Protein 6ZPJ (pdb70)

B-factor: mean 30.66, std 17.91, range [5.99, 90.67]

Foldseek 3Di:
DVVVVVVVVVVVVVVVVVVVVVVVVVVVVVVVVVVVVVVVVVVVVVVVVVVVVVVVVVVVVVVVVVVVVVVVVVVVVVVVVVVVVVVVVVVVVVVVVVVVVVVVVVVPDD/DDPVVVVVVVVVVVVVVVVVVVVVVVVVVVVVVVVVVVVVVVVVVVVVVVVVVVVVVVVVVVVVVVVVVVVVVVVVD

Structure (mmCIF, N/CA/C/O backbone):
data_6ZPJ
#
_entry.id   6ZPJ
#
_cell.length_a   31.310
_cell.length_b   37.710
_cell.length_c   122.390
_cell.angle_alpha   90.000
_cell.angle_beta   92.170
_cell.angle_gamma   90.000
#
_symmetry.space_group_name_H-M   'P 1 21 1'
#
loop_
_entity.id
_entity.type
_entity.pdbx_description
1 polymer 'Leishmania mexicana KKT4'
2 non-polymer (4S)-2-METHYL-2,4-PENTANEDIOL
3 non-polymer IMIDAZOLE
4 water water
#
loop_
_atom_site.group_PDB
_atom_site.id
_atom_site.type_symbol
_atom_site.label_atom_id
_atom_site.label_alt_id
_atom_site.label_comp_id
_atom_site.label_asym_id
_atom_site.label_entity_id
_atom_site.label_seq_id
_atom_site.pdbx_PDB_ins_code
_atom_site.Cartn_x
_atom_site.Cartn_y
_atom_site.Cartn_z
_atom_site.occupancy
_atom_site.B_iso_or_equiv
_atom_site.auth_seq_id
_atom_site.auth_comp_id
_atom_site.auth_asym_id
_atom_site.auth_atom_id
_atom_site.pdbx_PDB_model_num
ATOM 1 N N . GLY A 1 1 ? -8.67400 3.77300 53.15300 1.000 24.12178 182 GLY A N 1
ATOM 2 C CA . GLY A 1 1 ? -9.02500 2.36100 53.32400 1.000 26.79575 182 GLY A CA 1
ATOM 3 C C . GLY A 1 1 ? -7.89000 1.48300 53.76500 1.000 22.64631 182 GLY A C 1
ATOM 4 O O . GLY A 1 1 ? -6.88100 1.99300 54.16000 1.000 13.39521 182 GLY A O 1
ATOM 5 N N A SER A 1 2 ? -8.02300 0.17800 53.51900 0.690 16.06458 183 SER A N 1
ATOM 6 N N B SER A 1 2 ? -8.02400 0.17900 53.52200 0.310 15.44962 183 SER A N 1
ATOM 7 C CA A SER A 1 2 ? -6.98700 -0.78800 53.95500 0.690 15.03448 183 SER A CA 1
ATOM 8 C CA B SER A 1 2 ? -6.98800 -0.79000 53.94900 0.310 14.56202 183 SER A CA 1
ATOM 9 C C A SER A 1 2 ? -5.60100 -0.44300 53.39300 0.690 6.35378 183 SER A C 1
ATOM 10 C C B SER A 1 2 ? -5.60200 -0.43800 53.39400 0.310 8.84890 183 SER A C 1
ATOM 11 O O A SER A 1 2 ? -4.64600 -0.64800 54.08700 0.690 6.79225 183 SER A O 1
ATOM 12 O O B SER A 1 2 ? -4.64800 -0.65000 54.08700 0.310 7.22283 183 SER A O 1
ATOM 17 N N . THR A 1 3 ? -5.52800 -0.21700 52.08200 1.000 7.42606 184 THR A N 1
ATOM 18 C CA . THR A 1 3 ? -4.22500 0.08600 51.44900 1.000 12.99516 184 THR A CA 1
ATOM 19 C C . THR A 1 3 ? -3.55900 1.28200 52.14500 1.000 10.64581 184 THR A C 1
ATOM 20 O O . THR A 1 3 ? -2.44500 1.17400 52.54600 1.000 10.93477 184 THR A O 1
ATOM 24 N N . ALA A 1 4 ? -4.30300 2.37800 52.23900 1.000 7.90927 185 ALA A N 1
ATOM 25 C CA . ALA A 1 4 ? -3.76800 3.57000 52.91400 1.000 6.54117 185 ALA A CA 1
ATOM 26 C C . ALA A 1 4 ? -3.37000 3.27300 54.36600 1.000 10.16595 185 ALA A C 1
ATOM 27 O O . ALA A 1 4 ? -2.39400 3.78900 54.81800 1.000 7.04285 185 ALA A O 1
ATOM 29 N N . ASN A 1 5 ? -4.19800 2.48000 55.04100 1.000 6.54908 186 ASN A N 1
ATOM 30 C CA . ASN A 1 5 ? -3.89700 2.14400 56.45100 1.000 6.59364 186 ASN A CA 1
ATOM 31 C C . ASN A 1 5 ? -2.62800 1.28900 56.57300 1.000 11.39839 186 ASN A C 1
ATOM 32 O O . ASN A 1 5 ? -1.86700 1.50400 57.44300 1.000 7.15781 186 ASN A O 1
ATOM 37 N N . LYS A 1 6 ? -2.50700 0.34500 55.66600 1.000 6.55533 187 LYS A N 1
ATOM 38 C CA . LYS A 1 6 ? -1.27000 -0.46200 55.67700 1.000 6.57699 187 LYS A CA 1
ATOM 39 C C . LYS A 1 6 ? -0.03700 0.39700 55.36100 1.000 6.62729 187 LYS A C 1
ATOM 40 O O . LYS A 1 6 ? 0.99700 0.10800 55.81000 1.000 6.66866 187 LYS A O 1
ATOM 46 N N . LEU A 1 7 ? -0.25100 1.41400 54.53800 1.000 6.62425 188 LEU A N 1
ATOM 47 C CA . LEU A 1 7 ? 0.89600 2.31100 54.24000 1.000 6.68720 188 LEU A CA 1
ATOM 48 C C . LEU A 1 7 ? 1.24800 3.12600 55.48800 1.000 6.77774 188 LEU A C 1
ATOM 49 O O . LEU A 1 7 ? 2.38400 3.23000 55.77300 1.000 6.83048 188 LEU A O 1
ATOM 54 N N . THR A 1 8 ? 0.22100 3.67400 56.14300 1.000 6.79187 189 THR A N 1
ATOM 55 C CA . THR A 1 8 ? 0.50100 4.37100 57.41000 1.000 6.88066 189 THR A CA 1
ATOM 56 C C . THR A 1 8 ? 1.22800 3.46500 58.40100 1.000 9.79174 189 THR A C 1
ATOM 57 O O . THR A 1 8 ? 2.25000 3.85300 58.97300 1.000 6.96299 189 THR A O 1
ATOM 61 N N . GLU A 1 9 ? 0.74200 2.23000 58.56400 1.000 6.82348 190 GLU A N 1
ATOM 62 C CA . GLU A 1 9 ? 1.41500 1.26300 59.42200 1.000 6.83909 190 GLU A CA 1
ATOM 63 C C . GLU A 1 9 ? 2.87300 1.05100 59.01400 1.000 6.86594 190 GLU A C 1
ATOM 64 O O . GLU A 1 9 ? 3.74700 0.96900 59.88900 1.000 8.72250 190 GLU A O 1
ATOM 70 N N . ALA A 1 10 ? 3.13400 0.84200 57.70200 1.000 6.82353 191 ALA A N 1
ATOM 71 C CA . ALA A 1 10 ? 4.49300 0.63800 57.19700 1.000 8.33009 191 ALA A CA 1
ATOM 72 C C . ALA A 1 10 ? 5.36800 1.85500 57.45300 1.000 6.92334 191 ALA A C 1
ATOM 73 O O . ALA A 1 10 ? 6.53400 1.70900 57.79900 1.000 6.96667 191 ALA A O 1
ATOM 75 N N . GLN A 1 11 ? 4.83200 3.06000 57.27100 1.000 6.95330 192 GLN A N 1
ATOM 76 C CA . GLN A 1 11 ? 5.59200 4.28200 57.53900 1.000 7.05421 192 GLN A CA 1
ATOM 77 C C . GLN A 1 11 ? 5.98600 4.37200 59.01400 1.000 7.11956 192 GLN A C 1
ATOM 78 O O . GLN A 1 11 ? 7.12200 4.74000 59.34800 1.000 7.19114 192 GLN A O 1
ATOM 84 N N A ARG A 1 12 ? 5.07600 3.98400 59.89500 0.472 7.09514 193 ARG A N 1
ATOM 85 N N B ARG A 1 12 ? 5.06200 4.00800 59.90400 0.528 7.09630 193 ARG A N 1
ATOM 86 C CA A ARG A 1 12 ? 5.43100 3.97000 61.30700 0.472 7.15155 193 ARG A CA 1
ATOM 87 C CA B ARG A 1 12 ? 5.42800 3.95500 61.31700 0.528 7.15094 193 ARG A CA 1
ATOM 88 C C A ARG A 1 12 ? 6.49600 2.91500 61.59900 0.472 7.52254 193 ARG A C 1
ATOM 89 C C B ARG A 1 12 ? 6.53400 2.93600 61.55300 0.528 7.14249 193 ARG A C 1
ATOM 90 O O A ARG A 1 12 ? 7.39200 3.14900 62.41600 0.472 7.20846 193 ARG A O 1
ATOM 91 O O B ARG A 1 12 ? 7.48100 3.20400 62.30000 0.528 7.21043 193 ARG A O 1
ATOM 106 N N . ARG A 1 13 ? 6.43000 1.76300 60.93000 1.000 7.60675 194 ARG A N 1
ATOM 107 C CA . ARG A 1 13 ? 7.42800 0.72200 61.16300 1.000 7.07261 194 ARG A CA 1
ATOM 108 C C . ARG A 1 13 ? 8.79900 1.17000 60.64600 1.000 7.11294 194 ARG A C 1
ATOM 109 O O . ARG A 1 13 ? 9.81000 0.97700 61.32500 1.000 7.16040 194 ARG A O 1
ATOM 117 N N . ILE A 1 14 ? 8.83700 1.84200 59.48600 1.000 7.10131 195 ILE A N 1
ATOM 118 C CA . ILE A 1 14 ? 10.08200 2.44600 59.00700 1.000 7.15162 195 ILE A CA 1
ATOM 119 C C . ILE A 1 14 ? 10.66600 3.38300 60.06700 1.000 8.76938 195 ILE A C 1
ATOM 120 O O . ILE A 1 14 ? 11.86700 3.32100 60.35100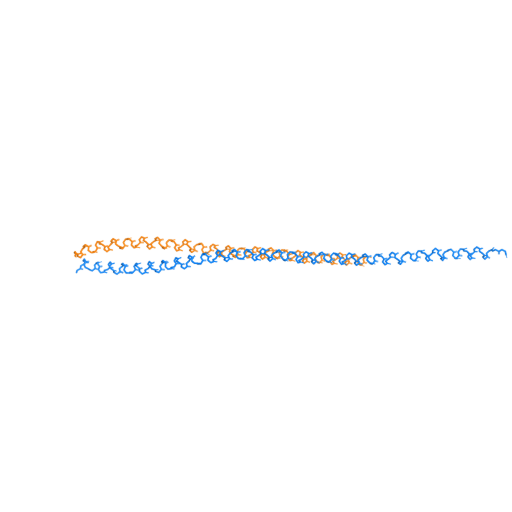 1.000 7.29645 195 ILE A O 1
ATOM 125 N N . ALA A 1 15 ? 9.83900 4.30900 60.61300 1.000 7.29583 196 ALA A N 1
ATOM 126 C CA . ALA A 1 15 ? 10.32900 5.27500 61.60200 1.000 7.40721 196 ALA A CA 1
ATOM 127 C C . ALA A 1 15 ? 10.90400 4.55600 62.83100 1.000 7.41722 196 ALA A C 1
ATOM 128 O O . ALA A 1 15 ? 11.97000 4.93800 63.34200 1.000 7.49421 196 ALA A O 1
ATOM 130 N N . GLU A 1 16 ? 10.22400 3.49000 63.29100 1.000 7.34615 197 GLU A N 1
ATOM 131 C CA . GLU A 1 16 ? 10.72000 2.71200 64.42200 1.000 7.35818 197 GLU A CA 1
ATOM 132 C C . GLU A 1 16 ? 12.06600 2.07500 64.11000 1.000 7.87064 197 GLU A C 1
ATOM 133 O O . GLU A 1 16 ? 12.97500 2.10100 64.94400 1.000 7.41820 197 GLU A O 1
ATOM 139 N N . LEU A 1 17 ? 12.19100 1.45100 62.92800 1.000 7.30333 198 LEU A N 1
ATOM 140 C CA . LEU A 1 17 ? 13.43100 0.79000 62.55100 1.000 7.30597 198 LEU A CA 1
ATOM 141 C C . LEU A 1 17 ? 14.57800 1.78700 62.42400 1.000 7.37419 198 LEU A C 1
ATOM 142 O O . LEU A 1 17 ? 15.70500 1.48800 62.80800 1.000 7.40883 198 LEU A O 1
ATOM 147 N N . GLU A 1 18 ? 14.32700 2.93000 61.79100 1.000 7.40016 199 GLU A N 1
ATOM 148 C CA . GLU A 1 18 ? 15.35200 3.94800 61.63700 1.000 7.48622 199 GLU A CA 1
ATOM 149 C C . GLU A 1 18 ? 15.87200 4.39600 62.99100 1.000 7.57491 199 GLU A C 1
ATOM 150 O O . GLU A 1 18 ? 17.08500 4.51800 63.20000 1.000 7.69061 199 GLU A O 1
ATOM 156 N N . LYS A 1 19 ? 14.97400 4.56300 63.94400 1.000 7.58693 200 LYS A N 1
ATOM 157 C CA . LYS A 1 19 ? 15.42100 4.99300 65.25900 1.000 10.15512 200 LYS A CA 1
ATOM 158 C C . LYS A 1 19 ? 16.19500 3.88500 65.95500 1.000 9.63655 200 LYS A C 1
ATOM 159 O O . LYS A 1 19 ? 17.23100 4.14100 66.58200 1.000 9.30192 200 LYS A O 1
ATOM 161 N N . GLU A 1 20 ? 15.74600 2.65100 65.80700 1.000 8.76740 201 GLU A N 1
ATOM 162 C CA . GLU A 1 20 ? 16.49100 1.52800 66.42100 1.000 7.54954 201 GLU A CA 1
ATOM 163 C C . GLU A 1 20 ? 17.88700 1.36000 65.79700 1.000 7.56542 201 GLU A C 1
ATOM 164 O O . GLU A 1 20 ? 18.79500 1.08800 66.51400 1.000 12.29192 201 GLU A O 1
ATOM 170 N N . LEU A 1 21 ? 17.99400 1.56300 64.49800 1.000 8.31294 202 LEU A N 1
ATOM 171 C CA . LEU A 1 21 ? 19.29700 1.45700 63.79800 1.000 7.54788 202 LEU A CA 1
ATOM 172 C C . LEU A 1 21 ? 20.26400 2.53800 64.30600 1.000 14.46356 202 LEU A C 1
ATOM 173 O O . LEU A 1 21 ? 21.41500 2.27700 64.46400 1.000 9.13199 202 LEU A O 1
ATOM 178 N N . GLN A 1 22 ? 19.70600 3.73400 64.46700 1.000 8.04978 203 GLN A N 1
ATOM 179 C CA . GLN A 1 22 ? 20.52800 4.85400 64.98700 1.000 7.82218 203 GLN A CA 1
ATOM 180 C C . GLN A 1 22 ? 21.07700 4.50100 66.36700 1.000 8.58920 203 GLN A C 1
ATOM 181 O O . GLN A 1 22 ? 22.23900 4.69100 66.61400 1.000 15.86388 203 GLN A O 1
ATOM 187 N N . ARG A 1 23 ? 20.19600 4.04800 67.22400 1.000 8.53638 204 ARG A N 1
ATOM 188 C CA . ARG A 1 23 ? 20.64700 3.66200 68.56700 1.000 12.64892 204 ARG A CA 1
ATOM 189 C C . ARG A 1 23 ? 21.69600 2.52700 68.51200 1.000 12.43046 204 ARG A C 1
ATOM 190 O O . ARG A 1 23 ? 22.64900 2.58700 69.23300 1.000 9.69676 204 ARG A O 1
ATOM 198 N N . THR A 1 24 ? 21.44100 1.53900 67.65500 1.000 7.73711 205 THR A N 1
ATOM 199 C CA . THR A 1 24 ? 22.34100 0.35700 67.60900 1.000 7.72029 205 THR A CA 1
ATOM 200 C C . THR A 1 24 ? 23.71700 0.77500 67.07100 1.000 9.62662 205 THR A C 1
ATOM 201 O O . THR A 1 24 ? 24.71200 0.33100 67.55500 1.000 11.13791 205 THR A O 1
ATOM 205 N N . THR A 1 25 ? 23.69400 1.64900 66.07800 1.000 9.12124 206 THR A N 1
ATOM 206 C CA . THR A 1 25 ? 24.96200 2.11000 65.46200 1.000 13.88402 206 THR A CA 1
ATOM 207 C C . THR A 1 25 ? 25.72600 2.98200 66.45700 1.000 14.87221 206 THR A C 1
ATOM 208 O O . THR A 1 25 ? 26.91100 2.85500 66.51900 1.000 15.62217 206 THR A O 1
ATOM 212 N N A GLN A 1 26 ? 25.00000 3.61200 67.37700 0.440 12.34398 207 GLN A N 1
ATOM 213 N N B GLN A 1 26 ? 24.99900 3.61600 67.37300 0.560 11.90818 207 GLN A N 1
ATOM 214 C CA A GLN A 1 26 ? 25.67100 4.42200 68.42200 0.440 16.37520 207 GLN A CA 1
ATOM 215 C CA B GLN A 1 26 ? 25.66900 4.41800 68.42400 0.560 16.96171 207 GLN A CA 1
ATOM 216 C C A GLN A 1 26 ? 26.28900 3.46500 69.44100 0.440 15.52900 207 GLN A C 1
ATOM 217 C C B GLN A 1 26 ? 26.30400 3.44900 69.42000 0.560 16.25032 207 GLN A C 1
ATOM 218 O O A GLN A 1 26 ? 27.37600 3.74600 69.93400 0.440 13.20272 207 GLN A O 1
ATOM 219 O O B GLN A 1 26 ? 27.33700 3.77700 69.97900 0.560 13.51593 207 GLN A O 1
ATOM 230 N N . ARG A 1 27 ? 25.59800 2.35700 69.71600 1.000 11.31378 208 ARG A N 1
ATOM 231 C CA . ARG A 1 27 ? 26.12100 1.35900 70.67800 1.000 7.96084 208 ARG A CA 1
ATOM 232 C C . ARG A 1 27 ? 27.37500 0.69000 70.11100 1.000 10.81638 208 ARG A C 1
ATOM 233 O O . ARG A 1 27 ? 28.27000 0.44200 70.85100 1.000 12.34467 208 ARG A O 1
ATOM 241 N N . VAL A 1 28 ? 27.37900 0.45400 68.81700 1.000 8.72403 209 VAL A N 1
ATOM 242 C CA . VAL A 1 28 ? 28.58100 -0.13200 68.16500 1.000 9.80568 209 VAL A CA 1
ATOM 243 C C . VAL A 1 28 ? 29.77600 0.80500 68.38000 1.000 19.99846 209 VAL A C 1
ATOM 244 O O . VAL A 1 28 ? 30.83500 0.37300 68.70500 1.000 15.54870 209 VAL A O 1
ATOM 248 N N . ASP A 1 29 ? 29.51700 2.08500 68.17400 1.000 15.83136 210 ASP A N 1
ATOM 249 C CA . ASP A 1 29 ? 30.60000 3.07100 68.33400 1.000 15.22862 210 ASP A CA 1
ATOM 250 C C . ASP A 1 29 ? 31.05300 3.15900 69.78400 1.000 15.38311 210 ASP A C 1
ATOM 251 O O . ASP A 1 29 ? 32.24000 3.24400 70.00800 1.000 18.42469 210 ASP A O 1
ATOM 256 N N . GLN A 1 30 ? 30.10900 3.18400 70.70100 1.000 11.44675 211 GLN A N 1
ATOM 257 C CA . GLN A 1 30 ? 30.51400 3.17800 72.10200 1.000 14.59026 211 GLN A CA 1
ATOM 258 C C . GLN A 1 30 ? 31.35200 1.94800 72.42000 1.000 20.16851 211 GLN A C 1
ATOM 259 O O . GLN A 1 30 ? 32.39400 2.07200 73.07300 1.000 12.90953 211 GLN A O 1
ATOM 265 N N . LEU A 1 31 ? 30.92700 0.75700 71.94700 1.000 11.68938 212 LEU A N 1
ATOM 266 C CA . LEU A 1 31 ? 31.69200 -0.45800 72.21800 1.000 8.11173 212 LEU A CA 1
ATOM 267 C C . LEU A 1 31 ? 33.03600 -0.42100 71.51200 1.000 11.13401 212 LEU A C 1
ATOM 268 O O . LEU A 1 31 ? 34.03300 -0.90900 72.05000 1.000 13.30449 212 LEU A O 1
ATOM 273 N N . SER A 1 32 ? 33.06700 0.06600 70.27400 1.000 8.59203 213 SER A N 1
ATOM 274 C CA . SER A 1 32 ? 34.32000 0.16100 69.54700 1.000 9.74786 213 SER A CA 1
ATOM 275 C C . SER A 1 32 ? 35.31800 1.03500 70.30000 1.000 15.14826 213 SER A C 1
ATOM 276 O O . SER A 1 32 ? 36.52400 0.75300 70.31100 1.000 17.71249 213 SER A O 1
ATOM 279 N N . ASP A 1 33 ? 34.82400 2.08900 70.95600 1.000 13.57101 214 ASP A N 1
ATOM 280 C CA . ASP A 1 33 ? 35.70700 2.94600 71.73500 1.000 21.41513 214 ASP A CA 1
ATOM 281 C C . ASP A 1 33 ? 36.23600 2.20800 72.94700 1.000 21.97460 214 ASP A C 1
ATOM 282 O O . ASP A 1 33 ? 37.42700 2.31000 73.25500 1.000 18.41530 214 ASP A O 1
ATOM 287 N N . VAL A 1 34 ? 35.37700 1.43100 73.61600 1.000 12.67221 215 VAL A N 1
ATOM 288 C CA . VAL A 1 34 ? 35.80700 0.64400 74.76700 1.000 15.02657 215 VAL A CA 1
ATOM 289 C C . VAL A 1 34 ? 36.87900 -0.36000 74.36700 1.000 20.62780 215 VAL A C 1
ATOM 290 O O . VAL A 1 34 ? 37.86700 -0.54700 75.08800 1.000 15.17046 215 VAL A O 1
ATOM 294 N N . VAL A 1 35 ? 36.71800 -0.99900 73.20000 1.000 14.27099 216 VAL A N 1
ATOM 295 C CA . VAL A 1 35 ? 37.67900 -2.01000 72.76400 1.000 15.73547 216 VAL A CA 1
ATOM 296 C C . VAL A 1 35 ? 39.05400 -1.38500 72.61600 1.000 18.09447 216 VAL A C 1
ATOM 297 O O . VAL A 1 35 ? 40.04300 -1.92900 73.09700 1.000 14.53591 216 VAL A O 1
ATOM 301 N N . GLN A 1 36 ? 39.13200 -0.22700 71.95400 1.000 12.95607 217 GLN A N 1
ATOM 302 C CA . GLN A 1 36 ? 40.43200 0.42300 71.75000 1.000 20.23089 217 GLN A CA 1
ATOM 303 C C . GLN A 1 36 ? 41.03000 0.91100 73.06500 1.000 16.66750 217 GLN A C 1
ATOM 304 O O . GLN A 1 36 ? 42.23800 0.74800 73.29700 1.000 16.39345 217 GLN A O 1
ATOM 310 N N . GLN A 1 37 ? 40.21200 1.48600 73.95100 1.000 12.16880 218 GLN A N 1
ATOM 311 C CA . GLN A 1 37 ? 40.73900 1.89900 75.25200 1.000 19.31028 218 GLN A CA 1
ATOM 312 C C . GLN A 1 37 ? 41.26300 0.71100 76.06500 1.000 21.93187 218 GLN A C 1
ATOM 313 O O . GLN A 1 37 ? 42.28900 0.82800 76.75500 1.000 15.44599 218 GLN A O 1
ATOM 319 N N . GLN A 1 38 ? 40.56800 -0.44000 76.01300 1.000 11.57229 219 GLN A N 1
ATOM 320 C CA . GLN A 1 38 ? 41.00800 -1.59500 76.76500 1.000 11.55244 219 GLN A CA 1
ATOM 321 C C . GLN A 1 38 ? 42.28400 -2.18500 76.19800 1.000 14.37443 219 GLN A C 1
ATOM 322 O O . GLN A 1 38 ? 43.08100 -2.72800 76.96100 1.000 12.62220 219 GLN A O 1
ATOM 328 N N . LYS A 1 39 ? 42.47800 -2.12000 74.87800 1.000 10.34947 220 LYS A N 1
ATOM 329 C CA . LYS A 1 39 ? 43.76300 -2.50200 74.29000 1.000 16.23091 220 LYS A CA 1
ATOM 330 C C . LYS A 1 39 ? 44.90500 -1.69200 74.88700 1.000 13.66449 220 LYS A C 1
ATOM 331 O O . LYS A 1 39 ? 45.95000 -2.24700 75.27700 1.000 19.60020 220 LYS A O 1
ATOM 337 N N . ASP A 1 40 ? 44.74400 -0.36300 74.90100 1.000 17.53195 221 ASP A N 1
ATOM 338 C CA . ASP A 1 40 ? 45.73800 0.53700 75.48300 1.000 17.62301 221 ASP A CA 1
ATOM 339 C C . ASP A 1 40 ? 45.96400 0.23100 76.95300 1.000 20.31071 221 ASP A C 1
ATOM 340 O O . ASP A 1 40 ? 47.11200 0.15900 77.41900 1.000 19.31650 221 ASP A O 1
ATOM 345 N N . GLU A 1 41 ? 44.87700 0.07400 77.70500 1.000 15.47936 222 GLU A N 1
ATOM 346 C CA . GLU A 1 41 ? 44.97200 -0.28900 79.12100 1.000 14.12702 222 GLU A CA 1
ATOM 347 C C . GLU A 1 41 ? 45.75900 -1.58300 79.33000 1.000 18.79697 222 GLU A C 1
ATOM 348 O O . GLU A 1 41 ? 46.61500 -1.66900 80.22800 1.000 16.81979 222 GLU A O 1
ATOM 354 N N . LEU A 1 42 ? 45.45400 -2.62300 78.54300 1.000 13.53043 223 LEU A N 1
ATOM 355 C CA . LEU A 1 42 ? 46.14300 -3.90000 78.70200 1.000 16.60592 223 LEU A CA 1
ATOM 356 C C . LEU A 1 42 ? 47.64400 -3.73400 78.55400 1.000 21.65455 223 LEU A C 1
ATOM 357 O O . LEU A 1 42 ? 48.42500 -4.24900 79.36400 1.000 15.56952 223 LEU A O 1
ATOM 362 N N . GLN A 1 43 ? 48.06900 -3.04500 77.49500 1.000 16.40377 224 GLN A N 1
ATOM 363 C CA . GLN A 1 43 ? 49.49600 -2.83300 77.27600 1.000 18.59368 224 GLN A CA 1
ATOM 364 C C . GLN A 1 43 ? 50.10700 -2.01700 78.40100 1.000 14.88510 224 GLN A C 1
ATOM 365 O O . GLN A 1 43 ? 51.17800 -2.36600 78.90900 1.000 16.19884 224 GLN A O 1
ATOM 371 N N . ALA A 1 44 ? 49.42500 -0.95700 78.83500 1.000 16.33298 225 ALA A N 1
ATOM 372 C CA . ALA A 1 44 ? 49.94800 -0.16100 79.93800 1.000 16.47587 225 ALA A CA 1
ATOM 373 C C . ALA A 1 44 ? 50.12100 -1.01400 81.18900 1.000 15.79200 225 ALA A C 1
ATOM 374 O O . ALA A 1 44 ? 51.10500 -0.86600 81.92900 1.000 15.18200 225 ALA A O 1
ATOM 376 N N . ALA A 1 45 ? 49.18700 -1.92800 81.42600 1.000 16.11224 226 ALA A N 1
ATOM 377 C CA . ALA A 1 45 ? 49.26600 -2.74400 82.62100 1.000 15.94102 226 ALA A CA 1
ATOM 378 C C . ALA A 1 45 ? 50.42500 -3.71800 82.53000 1.000 20.41875 226 ALA A C 1
ATOM 379 O O . ALA A 1 45 ? 51.20300 -3.86400 83.48400 1.000 17.00634 226 ALA A O 1
ATOM 381 N N . LYS A 1 46 ? 50.54400 -4.41000 81.39400 1.000 14.50964 227 LYS A N 1
ATOM 382 C CA . LYS A 1 46 ? 51.66400 -5.32900 81.21300 1.000 16.15622 227 LYS A CA 1
ATOM 383 C C . LYS A 1 46 ? 52.99300 -4.61000 81.40600 1.000 12.69513 227 LYS A C 1
ATOM 384 O O . LYS A 1 46 ? 53.89900 -5.13400 82.07000 1.000 17.25559 227 LYS A O 1
ATOM 390 N N . ASP A 1 47 ? 53.11200 -3.37500 80.91200 1.000 13.60443 228 ASP A N 1
ATOM 391 C CA . ASP A 1 47 ? 54.36300 -2.63500 81.08200 1.000 13.96342 228 ASP A CA 1
ATOM 392 C C . ASP A 1 47 ? 54.62600 -2.29200 82.55600 1.000 19.06083 228 ASP A C 1
ATOM 393 O O . ASP A 1 47 ? 55.75800 -2.42500 83.05200 1.000 16.37311 228 ASP A O 1
ATOM 398 N N . ARG A 1 48 ? 53.58800 -1.86900 83.27900 1.000 19.06222 229 ARG A N 1
ATOM 399 C CA . ARG A 1 48 ? 53.75100 -1.58900 84.70300 1.000 17.07549 229 ARG A CA 1
ATOM 400 C C . ARG A 1 48 ? 54.11000 -2.84300 85.47900 1.000 15.04772 229 ARG A C 1
ATOM 401 O O . ARG A 1 48 ? 54.94900 -2.78700 86.39200 1.000 17.50796 229 ARG A O 1
ATOM 409 N N . HIS A 1 49 ? 53.45700 -3.97200 85.16900 1.000 16.54645 230 HIS A N 1
ATOM 410 C CA . HIS A 1 49 ? 53.72700 -5.20800 85.89900 1.000 16.47457 230 HIS A CA 1
ATOM 411 C C . HIS A 1 49 ? 55.17700 -5.62900 85.73000 1.000 19.31794 230 HIS A C 1
ATOM 412 O O . HIS A 1 49 ? 55.83800 -6.00200 86.70400 1.000 18.74155 230 HIS A O 1
ATOM 419 N N . ALA A 1 50 ? 55.69300 -5.55100 84.49600 1.000 18.62279 231 ALA A N 1
ATOM 420 C CA . ALA A 1 50 ? 57.05900 -5.97300 84.20500 1.000 21.60557 231 ALA A CA 1
ATOM 421 C C . ALA A 1 50 ? 58.07900 -5.09200 84.91400 1.000 21.30399 231 ALA A C 1
ATOM 422 O O . ALA A 1 50 ? 59.03300 -5.59700 85.51500 1.000 21.94292 231 ALA A O 1
ATOM 424 N N . LEU A 1 51 ? 57.88800 -3.77200 84.86500 1.000 17.41501 232 LEU A N 1
ATOM 425 C CA . LEU A 1 51 ? 58.77900 -2.85500 85.55500 1.000 18.31458 232 LEU A CA 1
ATOM 426 C C . LEU A 1 51 ? 58.74700 -3.08600 87.07300 1.000 20.02517 232 LEU A C 1
ATOM 427 O O . LEU A 1 51 ? 59.78600 -3.15400 87.72900 1.000 21.18814 232 LEU A O 1
ATOM 432 N N . GLU A 1 52 ? 57.55600 -3.24500 87.63100 1.000 19.33138 233 GLU A N 1
ATOM 433 C CA . GLU A 1 52 ? 57.42200 -3.50400 89.05800 1.000 19.86008 233 GLU A CA 1
ATOM 434 C C . GLU A 1 52 ? 58.09200 -4.81600 89.44200 1.000 20.79131 233 GLU A C 1
ATOM 435 O O . GLU A 1 52 ? 58.79200 -4.89700 90.45200 1.000 17.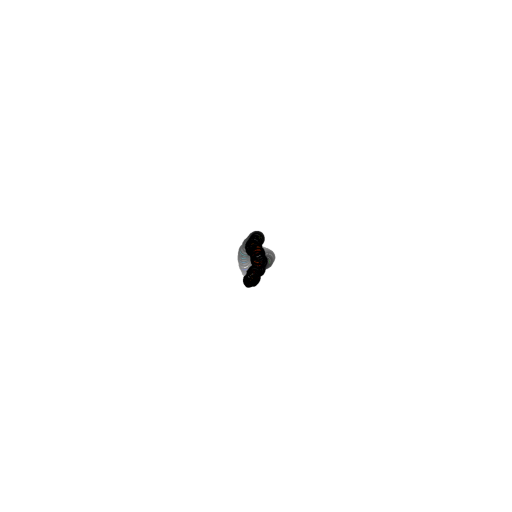89836 233 GLU A O 1
ATOM 441 N N . MET A 1 53 ? 57.89900 -5.85900 88.63700 1.000 16.83709 234 MET A N 1
ATOM 442 C CA . MET A 1 53 ? 58.51700 -7.13900 88.95200 1.000 19.12983 234 MET A CA 1
ATOM 443 C C . MET A 1 53 ? 60.04300 -7.02300 88.96400 1.000 19.77811 234 MET A C 1
ATOM 444 O O . MET A 1 53 ? 60.71200 -7.54900 89.86300 1.000 17.88071 234 MET A O 1
ATOM 449 N N . GLU A 1 54 ? 60.60800 -6.29900 87.99500 1.000 25.50559 235 GLU A N 1
ATOM 450 C CA . GLU A 1 54 ? 62.06100 -6.20200 87.89500 1.000 22.82823 235 GLU A CA 1
ATOM 451 C C . GLU A 1 54 ? 62.62700 -5.40100 89.05400 1.000 18.04017 235 GLU A C 1
ATOM 452 O O . GLU A 1 54 ? 63.64000 -5.79400 89.65200 1.000 18.49778 235 GLU A O 1
ATOM 458 N N . GLU A 1 55 ? 62.00600 -4.26500 89.37200 1.000 18.12904 236 GLU A N 1
ATOM 459 C CA . GLU A 1 55 ? 62.48100 -3.45700 90.49400 1.000 27.48243 236 GLU A CA 1
ATOM 460 C C . GLU A 1 55 ? 62.33900 -4.20100 91.82200 1.000 24.70434 236 GLU A C 1
ATOM 461 O O . GLU A 1 55 ? 63.18800 -4.07100 92.71000 1.000 23.71068 236 GLU A O 1
ATOM 467 N N . THR A 1 56 ? 61.27500 -4.98800 91.97500 1.000 21.41000 237 THR A N 1
ATOM 468 C CA . THR A 1 56 ? 61.08200 -5.73300 93.21600 1.000 21.19247 237 THR A CA 1
ATOM 469 C C . THR A 1 56 ? 62.15700 -6.79600 93.38800 1.000 23.89293 237 THR A C 1
ATOM 470 O O . THR A 1 56 ? 62.75000 -6.92600 94.46100 1.000 22.22003 237 THR A O 1
ATOM 474 N N . ARG A 1 57 ? 62.45300 -7.53400 92.31900 1.000 19.32883 238 ARG A N 1
ATOM 475 C CA . ARG A 1 57 ? 63.48300 -8.56000 92.39100 1.000 22.69480 238 ARG A CA 1
ATOM 476 C C . ARG A 1 57 ? 64.84000 -7.95500 92.67600 1.000 24.64921 238 ARG A C 1
ATOM 477 O O . ARG A 1 57 ? 65.62900 -8.52500 93.43500 1.000 27.08562 238 ARG A O 1
ATOM 485 N N . HIS A 1 58 ? 65.15200 -6.81400 92.05800 1.000 22.41204 239 HIS A N 1
ATOM 486 C CA . HIS A 1 58 ? 66.45100 -6.19400 92.30600 1.000 25.55920 239 HIS A CA 1
ATOM 487 C C . HIS A 1 58 ? 66.58500 -5.72800 93.75500 1.000 26.54295 239 HIS A C 1
ATOM 488 O O . HIS A 1 58 ? 67.67500 -5.78300 94.33500 1.000 23.65470 239 HIS A O 1
ATOM 495 N N . ALA A 1 59 ? 65.49300 -5.24100 94.34800 1.000 30.91619 240 ALA A N 1
ATOM 496 C CA . ALA A 1 59 ? 65.51800 -4.79000 95.74000 1.000 21.70272 240 ALA A CA 1
ATOM 497 C C . ALA A 1 59 ? 65.70900 -5.95600 96.69600 1.000 22.94371 240 ALA A C 1
ATOM 498 O O . ALA A 1 59 ? 66.55700 -5.90200 97.60300 1.000 30.22625 240 ALA A O 1
ATOM 500 N N . TYR A 1 60 ? 64.93200 -7.02400 96.51600 1.000 22.88773 241 TYR A N 1
ATOM 501 C CA . TYR A 1 60 ? 65.15800 -8.22200 97.32100 1.000 26.14423 241 TYR A CA 1
ATOM 502 C C . TYR A 1 60 ? 66.60600 -8.69200 97.19200 1.000 30.09454 241 TYR A C 1
ATOM 503 O O . TYR A 1 60 ? 67.26400 -9.02900 98.18600 1.000 22.90634 241 TYR A O 1
ATOM 512 N N . ASN A 1 61 ? 67.11700 -8.73000 95.96000 1.000 24.56223 242 ASN A N 1
ATOM 513 C CA . ASN A 1 61 ? 68.45300 -9.27300 95.73800 1.000 25.25701 242 ASN A CA 1
ATOM 514 C C . ASN A 1 61 ? 69.52700 -8.38300 96.34600 1.000 22.62655 242 ASN A C 1
ATOM 515 O O . ASN A 1 61 ? 70.49700 -8.87800 96.91400 1.000 26.43568 242 ASN A O 1
ATOM 520 N N . ALA A 1 62 ? 69.38700 -7.07400 96.22800 1.000 24.86293 243 ALA A N 1
ATOM 521 C CA . ALA A 1 62 ? 70.36200 -6.18700 96.83800 1.000 26.06058 243 ALA A CA 1
ATOM 522 C C . ALA A 1 62 ? 70.35700 -6.30400 98.36200 1.000 27.70703 243 ALA A C 1
ATOM 523 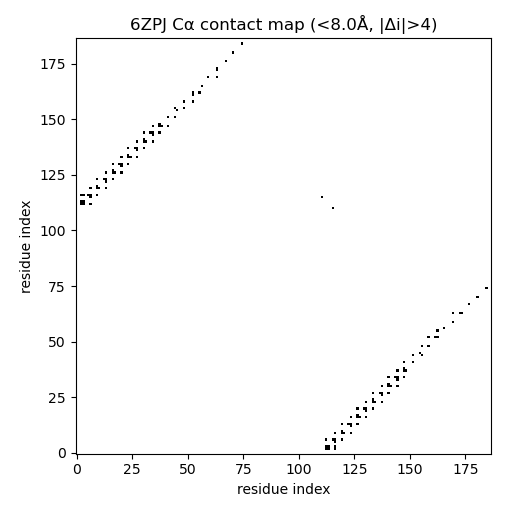O O . ALA A 1 62 ? 71.40900 -6.19100 99.01000 1.000 26.48911 243 ALA A O 1
ATOM 525 N N . VAL A 1 63 ? 69.18900 -6.55600 98.95200 1.000 23.83348 244 VAL A N 1
ATOM 526 C CA . VAL A 1 63 ? 69.12400 -6.69400 100.40500 1.000 24.46235 244 VAL A CA 1
ATOM 527 C C . VAL A 1 63 ? 69.71200 -8.02400 100.84500 1.000 24.70530 244 VAL A C 1
ATOM 528 O O . VAL A 1 63 ? 70.41600 -8.09600 101.85200 1.000 25.31087 244 VAL A O 1
ATOM 532 N N . ILE A 1 64 ? 69.44200 -9.09400 100.09800 1.000 24.24277 245 ILE A N 1
ATOM 533 C CA . ILE A 1 64 ? 70.01100 -10.39500 100.44100 1.000 29.77420 245 ILE A CA 1
ATOM 534 C C . ILE A 1 64 ? 71.53400 -10.35300 100.33200 1.000 31.26760 245 ILE A C 1
ATOM 535 O O . ILE A 1 64 ? 72.26000 -10.86200 101.20100 1.000 25.26648 245 ILE A O 1
ATOM 540 N N . HIS A 1 65 ? 72.04000 -9.72700 99.27600 1.000 27.52113 246 HIS A N 1
ATOM 541 C CA . HIS A 1 65 ? 73.48100 -9.66000 99.07200 1.000 27.48882 246 HIS A CA 1
ATOM 542 C C . HIS A 1 65 ? 74.15400 -8.87400 100.18800 1.000 25.66347 246 HIS A C 1
ATOM 543 O O . HIS A 1 65 ? 75.20900 -9.27000 100.69300 1.000 26.76514 246 HIS A O 1
ATOM 550 N N . ARG A 1 66 ? 73.55800 -7.75800 100.59200 1.000 25.48007 247 ARG A N 1
ATOM 551 C CA . ARG A 1 66 ? 74.13500 -6.96900 101.65900 1.000 26.14407 247 ARG A CA 1
ATOM 552 C C . ARG A 1 66 ? 74.11200 -7.74900 102.96500 1.000 37.88757 247 ARG A C 1
ATOM 553 O O . ARG A 1 66 ? 75.06600 -7.69600 103.76500 1.000 35.42281 247 ARG A O 1
ATOM 561 N N . LYS A 1 67 ? 73.05000 -8.52100 103.18000 1.000 36.56760 248 LYS A N 1
ATOM 562 C CA . LYS A 1 67 ? 72.98100 -9.34000 104.38600 1.000 30.97776 248 LYS A CA 1
ATOM 563 C C . LYS A 1 67 ? 74.10100 -10.37000 104.42000 1.000 29.03779 248 LYS A C 1
ATOM 564 O O . LYS A 1 67 ? 74.74600 -10.56400 105.45700 1.000 30.46685 248 LYS A O 1
ATOM 570 N N . ASP A 1 68 ? 74.35000 -11.04500 103.29500 1.000 29.44598 249 ASP A N 1
ATOM 571 C CA . ASP A 1 68 ? 75.46900 -11.98200 103.24200 1.000 39.67050 249 ASP A CA 1
ATOM 572 C C . ASP A 1 68 ? 76.78600 -11.26600 103.50900 1.000 36.94466 249 ASP A C 1
ATOM 573 O O . ASP A 1 68 ? 77.59300 -11.71000 104.33400 1.000 31.90473 249 ASP A O 1
ATOM 578 N N . GLU A 1 69 ? 76.98200 -10.12300 102.87000 1.000 37.30683 250 GLU A N 1
ATOM 579 C CA . GLU A 1 69 ? 78.24800 -9.36700 103.02000 1.000 37.85667 250 GLU A CA 1
ATOM 580 C C . GLU A 1 69 ? 78.45800 -8.98600 104.48800 1.000 35.16056 250 GLU A C 1
ATOM 581 O O . GLU A 1 69 ? 79.54300 -9.22400 105.00700 1.000 28.84192 250 GLU A O 1
ATOM 587 N N . VAL A 1 70 ? 77.44500 -8.40900 105.10900 1.000 35.83672 251 VAL A N 1
ATOM 588 C CA . VAL A 1 70 ? 77.56700 -7.91800 106.50700 1.000 37.25616 251 VAL A CA 1
ATOM 589 C C . VAL A 1 70 ? 77.74500 -9.08700 107.48000 1.000 34.16633 251 VAL A C 1
ATOM 590 O O . VAL A 1 70 ? 78.56900 -8.99800 108.37300 1.000 35.78990 251 VAL A O 1
ATOM 594 N N . GLN A 1 71 ? 77.03300 -10.15900 107.25300 1.000 33.43003 252 GLN A N 1
ATOM 595 C CA . GLN A 1 71 ? 77.13300 -11.31500 108.14500 1.000 31.57351 252 GLN A CA 1
ATOM 596 C C . GLN A 1 71 ? 78.52100 -11.92200 108.01300 1.000 32.61567 252 GLN A C 1
ATOM 597 O O . GLN A 1 71 ? 79.07700 -12.28200 109.03100 1.000 33.47639 252 GLN A O 1
ATOM 603 N N . GLU A 1 72 ? 78.98300 -12.10500 106.77800 1.000 29.26465 253 GLU A N 1
ATOM 604 C CA . GLU A 1 72 ? 80.29000 -12.73200 106.57800 1.000 31.02262 253 GLU A CA 1
ATOM 605 C C . GLU A 1 72 ? 81.40800 -11.89000 107.18000 1.000 35.00674 253 GLU A C 1
ATOM 606 O O . GLU A 1 72 ? 82.36000 -12.42700 107.76500 1.000 34.92522 253 GLU A O 1
ATOM 612 N N . GLU A 1 73 ? 81.31300 -10.56900 107.06200 1.000 34.77001 254 GLU A N 1
ATOM 613 C CA . GLU A 1 73 ? 82.35300 -9.73000 107.64900 1.000 38.43059 254 GLU A CA 1
ATOM 614 C C . GLU A 1 73 ? 82.28800 -9.74800 109.17700 1.000 37.21767 254 GLU A C 1
ATOM 615 O O . GLU A 1 73 ? 83.32800 -9.66400 109.84200 1.000 34.73609 254 GLU A O 1
ATOM 621 N N . ALA A 1 74 ? 81.08500 -9.87400 109.75000 1.000 31.23842 255 ALA A N 1
ATOM 622 C CA . ALA A 1 74 ? 80.96700 -10.03600 111.19500 1.000 37.96419 255 ALA A CA 1
ATOM 623 C C . ALA A 1 74 ? 81.70900 -11.27900 111.67000 1.000 32.16868 255 ALA A C 1
ATOM 624 O O . ALA A 1 74 ? 82.45900 -11.22300 112.64100 1.000 32.79137 255 ALA A O 1
ATOM 626 N N . LEU A 1 75 ? 81.52100 -12.41700 110.99000 1.000 31.75101 256 LEU A N 1
ATOM 627 C CA . LEU A 1 75 ? 82.27600 -13.60800 111.37500 1.000 36.96808 256 LEU A CA 1
ATOM 628 C C . LEU A 1 75 ? 83.76900 -13.40400 111.16800 1.000 38.24433 256 LEU A C 1
ATOM 629 O O . LEU A 1 75 ? 84.57600 -13.79900 112.01300 1.000 35.92585 256 LEU A O 1
ATOM 634 N N . ARG A 1 76 ? 84.16300 -12.81500 110.03400 1.000 36.56837 257 ARG A N 1
ATOM 635 C CA . ARG A 1 76 ? 85.59100 -12.63200 109.78000 1.000 33.84088 257 ARG A CA 1
ATOM 636 C C . ARG A 1 76 ? 86.24600 -11.82600 110.90000 1.000 32.90464 257 ARG A C 1
ATOM 637 O O . ARG A 1 76 ? 87.35000 -12.15100 111.35700 1.000 35.07575 257 ARG A O 1
ATOM 645 N N . GLN A 1 77 ? 85.59200 -10.76500 111.35700 1.000 33.01142 258 GLN A N 1
ATOM 646 C CA . GLN A 1 77 ? 86.16800 -9.99000 112.45100 1.000 39.65149 258 GLN A CA 1
ATOM 647 C C . GLN A 1 77 ? 86.19400 -10.79700 113.74500 1.000 46.44869 258 GLN A C 1
ATOM 648 O O . GLN A 1 77 ? 87.17400 -10.74600 114.49900 1.000 44.00593 258 GLN A O 1
ATOM 654 N N . LEU A 1 78 ? 85.12700 -11.53900 114.03400 1.000 45.39882 259 LEU A N 1
ATOM 655 C CA . LEU A 1 78 ? 85.13900 -12.36200 115.23800 1.000 45.20338 259 LEU A CA 1
ATOM 656 C C . LEU A 1 78 ? 86.24300 -13.40900 115.17400 1.000 44.36754 259 LEU A C 1
ATOM 657 O O . LEU A 1 78 ? 86.92900 -13.66100 116.17600 1.000 45.38832 259 LEU A O 1
ATOM 662 N N . LEU A 1 79 ? 86.42100 -14.03800 114.00500 1.000 38.35205 260 LEU A N 1
ATOM 663 C CA . LEU A 1 79 ? 87.44300 -15.07400 113.86900 1.000 44.24966 260 LEU A CA 1
ATOM 664 C C . LEU A 1 79 ? 88.84800 -14.49600 113.98800 1.000 48.84764 260 LEU A C 1
ATOM 665 O O . LEU A 1 79 ? 89.72800 -15.12200 114.58700 1.000 52.48647 260 LEU A O 1
ATOM 670 N N . LYS A 1 80 ? 89.06200 -13.28400 113.51000 1.000 42.19670 261 LYS A N 1
ATOM 671 C CA . LYS A 1 80 ? 90.39200 -12.66500 113.65600 1.000 39.63458 261 LYS A CA 1
ATOM 672 C C . LYS A 1 80 ? 90.59200 -12.37100 115.14800 1.000 47.53934 261 LYS A C 1
ATOM 673 O O . LYS A 1 80 ? 91.64800 -12.62200 115.64000 1.000 46.39626 261 LYS A O 1
ATOM 679 N N . SER A 1 81 ? 89.57200 -11.87000 115.83400 1.000 45.11158 262 SER A N 1
ATOM 680 C CA . SER A 1 81 ? 89.73100 -11.62300 117.26400 1.000 46.39750 262 SER A CA 1
ATOM 681 C C . SER A 1 81 ? 90.08400 -12.90000 118.00800 1.000 50.91782 262 SER A C 1
ATOM 682 O O . SER A 1 81 ? 90.93200 -12.88700 118.91100 1.000 50.09060 262 SER A O 1
ATOM 685 N N . ARG A 1 82 ? 89.44600 -14.01500 117.64900 1.000 49.28179 263 ARG A N 1
ATOM 686 C CA . ARG A 1 82 ? 89.77200 -15.28100 118.29900 1.000 53.84197 263 ARG A CA 1
ATOM 687 C C . ARG A 1 82 ? 91.21400 -15.68300 118.00900 1.000 51.10062 263 ARG A C 1
ATOM 688 O O . ARG A 1 82 ? 91.96200 -16.06700 118.91800 1.000 53.90198 263 ARG A O 1
ATOM 690 N N . GLN A 1 83 ? 91.63400 -15.57600 116.74900 1.000 48.09902 264 GLN A N 1
ATOM 691 C CA . GLN A 1 83 ? 93.00500 -15.93700 116.40600 1.000 52.68481 264 GLN A CA 1
ATOM 692 C C . GLN A 1 83 ? 94.02300 -15.12900 117.20800 1.000 54.52891 264 GLN A C 1
ATOM 693 O O . GLN A 1 83 ? 95.11300 -15.63100 117.51200 1.000 49.16391 264 GLN A O 1
ATOM 699 N N . LEU A 1 84 ? 93.69400 -13.88300 117.55900 1.000 51.21447 265 LEU A N 1
ATOM 700 C CA . LEU A 1 84 ? 94.62800 -13.05200 118.31300 1.000 48.44659 265 LEU A CA 1
ATOM 701 C C . LEU A 1 84 ? 94.66100 -13.44600 119.78300 1.000 49.66072 265 LEU A C 1
ATOM 702 O O . LEU A 1 84 ? 95.74000 -13.58900 120.37200 1.000 47.55539 265 LEU A O 1
ATOM 707 N N . MET A 1 85 ? 93.49000 -13.61700 120.39500 1.000 45.15778 266 MET A N 1
ATOM 708 C CA . MET A 1 85 ? 93.45400 -14.13200 121.75600 1.000 50.54180 266 MET A CA 1
ATOM 709 C C . MET A 1 85 ? 94.24300 -15.42800 121.86800 1.000 56.34732 266 MET A C 1
ATOM 710 O O . MET A 1 85 ? 94.94700 -15.64800 122.85700 1.000 60.92116 266 MET A O 1
ATOM 715 N N . VAL A 1 86 ? 94.15400 -16.29000 120.85500 1.000 52.43095 267 VAL A N 1
ATOM 716 C CA . VAL A 1 86 ? 94.79100 -17.60200 120.94400 1.000 52.42401 267 VAL A CA 1
ATOM 717 C C . VAL A 1 86 ? 96.29300 -17.50600 120.68900 1.000 51.47747 267 VAL A C 1
ATOM 718 O O . VAL A 1 86 ? 97.09000 -18.17000 121.36100 1.000 54.94951 267 VAL A O 1
ATOM 722 N N . SER A 1 87 ? 96.71700 -16.68600 119.72700 1.000 43.99356 268 SER A N 1
ATOM 723 C CA . SER A 1 87 ? 98.15200 -16.53500 119.51900 1.000 51.62056 268 SER A CA 1
ATOM 724 C C . SER A 1 87 ? 98.81400 -15.89500 120.73600 1.000 55.43876 268 SER A C 1
ATOM 725 O O . SER A 1 87 ? 99.97800 -16.18400 121.03300 1.000 47.35635 268 SER A O 1
ATOM 728 N N . ALA A 1 88 ? 98.08900 -15.04200 121.46400 1.000 48.36834 269 ALA A N 1
ATOM 729 C CA . ALA A 1 88 ? 98.67600 -14.43200 122.65000 1.000 46.73143 269 ALA A CA 1
ATOM 730 C C . ALA A 1 88 ? 98.70900 -15.40700 123.82100 1.000 56.70804 269 ALA A C 1
ATOM 731 O O . ALA A 1 88 ? 99.69100 -15.44400 124.57800 1.000 58.90964 269 ALA A O 1
ATOM 733 N N . ALA A 1 89 ? 97.64600 -16.19600 123.99700 1.000 57.97649 270 ALA A N 1
ATOM 734 C CA . ALA A 1 89 ? 97.65000 -17.20800 125.04800 1.000 54.33590 270 ALA A CA 1
ATOM 735 C C . ALA A 1 89 ? 98.73500 -18.24900 124.80700 1.000 54.43344 270 ALA A C 1
ATOM 736 O O . ALA A 1 89 ? 99.42300 -18.66500 125.74400 1.000 56.10180 270 ALA A O 1
ATOM 738 N N . ARG A 1 90 ? 98.90700 -18.67800 123.55200 1.000 54.06268 271 ARG A N 1
ATOM 739 C CA . ARG A 1 90 ? 99.94400 -19.65700 123.23900 1.000 54.54199 271 ARG A CA 1
ATOM 740 C C . ARG A 1 90 ? 101.33400 -19.11300 123.55100 1.000 57.78908 271 ARG A C 1
ATOM 741 O O . ARG A 1 90 ? 102.16900 -19.81900 124.12800 1.000 52.66110 271 ARG A O 1
ATOM 743 N N . TYR A 1 91 ? 101.60000 -17.85800 123.17900 1.000 55.58481 272 TYR A N 1
ATOM 744 C CA . TYR A 1 91 ? 102.88500 -17.24800 123.49500 1.000 51.93674 272 TYR A CA 1
ATOM 745 C C . TYR A 1 91 ? 103.07000 -17.08800 124.99900 1.000 54.12016 272 TYR A C 1
ATOM 746 O O . TYR A 1 91 ? 104.17100 -17.29700 125.51900 1.000 53.33299 272 TYR A O 1
ATOM 755 N N . GLU A 1 92 ? 102.00700 -16.75000 125.69900 1.000 54.45994 273 GLU A N 1
ATOM 756 C CA . GLU A 1 92 ? 102.10700 -16.55800 127.16200 1.000 55.23512 273 GLU A CA 1
ATOM 757 C C . GLU A 1 92 ? 102.36200 -17.89600 127.85300 1.000 61.24965 273 GLU A C 1
ATOM 758 O O . GLU A 1 92 ? 102.99800 -17.88700 128.87900 1.000 66.82828 273 GLU A O 1
ATOM 760 N N . ALA A 1 93 ? 102.00800 -19.00200 127.23900 1.000 55.09758 274 ALA A N 1
ATOM 761 C CA . ALA A 1 93 ? 102.18500 -20.33000 127.84000 1.000 51.16943 274 ALA A CA 1
ATOM 762 C C . ALA A 1 93 ? 103.59300 -20.91100 127.63400 1.000 51.16880 274 ALA A C 1
ATOM 763 O O . ALA A 1 93 ? 104.05200 -21.56900 128.53400 1.000 51.25485 274 ALA A O 1
ATOM 765 N N . VAL A 1 94 ? 104.21800 -20.57300 126.51000 1.000 50.99330 275 VAL A N 1
ATOM 766 C CA . VAL A 1 94 ? 105.62400 -20.96400 126.23200 1.000 48.33235 275 VAL A CA 1
ATOM 767 C C . VAL A 1 94 ? 106.48600 -20.15400 127.19700 1.000 53.97781 275 VAL A C 1
ATOM 768 O O . VAL A 1 94 ? 107.37000 -20.72000 127.77800 1.000 51.51407 275 VAL A O 1
ATOM 770 N N . VAL A 1 95 ? 106.22400 -18.86600 127.25700 1.000 47.68402 276 VAL A N 1
ATOM 771 C CA . VAL A 1 95 ? 106.99400 -17.91800 128.08100 1.000 53.63507 276 VAL A CA 1
ATOM 772 C C . VAL A 1 95 ? 106.95600 -18.33800 129.54600 1.000 55.39950 276 VAL A C 1
ATOM 773 O O . VAL A 1 95 ? 107.99300 -18.29500 130.17100 1.000 60.69645 276 VAL A O 1
ATOM 777 N N . ALA A 1 96 ? 105.81500 -18.77300 130.03800 1.000 47.81160 277 ALA A N 1
ATOM 778 C CA . ALA A 1 96 ? 105.69800 -19.13600 131.45700 1.000 46.93504 277 ALA A CA 1
ATOM 779 C C . ALA A 1 96 ? 106.26300 -20.52700 131.68000 1.000 50.93664 277 ALA A C 1
ATOM 780 O O . ALA A 1 96 ? 106.82500 -20.75600 132.72200 1.000 48.85779 277 ALA A O 1
ATOM 782 N N . ALA A 1 97 ? 106.11900 -21.41700 130.72700 1.000 48.97692 278 ALA A N 1
ATOM 783 C CA . ALA A 1 97 ? 106.66800 -22.77000 130.91300 1.000 51.16166 278 ALA A CA 1
ATOM 784 C C . ALA A 1 97 ? 108.19300 -22.70700 130.85800 1.000 49.65508 278 ALA A C 1
ATOM 785 O O . ALA A 1 97 ? 108.80800 -23.48600 131.55000 1.000 49.27012 278 ALA A O 1
ATOM 787 N N . LYS A 1 98 ? 108.73600 -21.88700 129.96800 1.000 48.16501 279 LYS A N 1
ATOM 788 C CA . LYS A 1 98 ? 110.17700 -21.64700 129.92200 1.000 47.39023 279 LYS A CA 1
ATOM 789 C C . LYS A 1 98 ? 110.68300 -21.04200 131.23400 1.000 50.93183 279 LYS A C 1
ATOM 790 O O . LYS A 1 98 ? 111.69700 -21.48400 131.79300 1.000 48.68096 279 LYS A O 1
ATOM 792 N N . LYS A 1 99 ? 109.99400 -20.01900 131.73700 1.000 48.23410 280 LYS A N 1
ATOM 793 C CA . LYS A 1 99 ? 110.42400 -19.39800 132.98500 1.000 49.59021 280 LYS A CA 1
ATOM 794 C C . LYS A 1 99 ? 110.40700 -20.40600 134.12900 1.000 50.53420 280 LYS A C 1
ATOM 795 O O . LYS A 1 99 ? 111.36400 -20.49600 134.91000 1.000 50.04157 280 LYS A O 1
ATOM 797 N N . LEU A 1 100 ? 109.32900 -21.18600 134.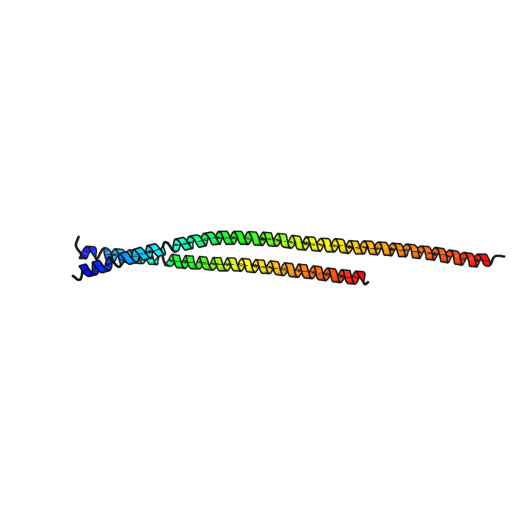23700 1.000 49.12226 281 LEU A N 1
ATOM 798 C CA . LEU A 1 100 ? 109.23300 -22.15400 135.32700 1.000 49.54575 281 LEU A CA 1
ATOM 799 C C . LEU A 1 100 ? 110.36200 -23.17700 135.24500 1.000 52.88486 281 LEU A C 1
ATOM 800 O O . LEU A 1 100 ? 111.00800 -23.48700 136.25700 1.000 50.41867 281 LEU A O 1
ATOM 802 N N . HIS A 1 101 ? 110.62800 -23.69900 134.04000 1.000 49.29730 282 HIS A N 1
ATOM 803 C CA . HIS A 1 101 ? 111.65100 -24.73300 133.90000 1.000 49.48688 282 HIS A CA 1
ATOM 804 C C . HIS A 1 101 ? 113.04100 -24.17900 134.18400 1.000 50.03878 282 HIS A C 1
ATOM 805 O O . HIS A 1 101 ? 113.88400 -24.88000 134.74800 1.000 50.51185 282 HIS A O 1
ATOM 812 N N . ALA A 1 102 ? 113.29900 -22.92600 133.80300 1.000 49.99243 283 ALA A N 1
ATOM 813 C CA . ALA A 1 102 ? 114.58600 -22.30900 134.10500 1.000 50.53108 283 ALA A CA 1
ATOM 814 C C . ALA A 1 102 ? 114.77500 -22.11900 135.60800 1.000 53.90282 283 ALA A C 1
ATOM 815 O O . ALA A 1 102 ? 115.87600 -22.33300 136.13400 1.000 51.82858 283 ALA A O 1
ATOM 817 N N . GLN A 1 103 ? 113.74800 -21.66800 136.31900 1.000 51.31765 284 GLN A N 1
ATOM 818 C CA . GLN A 1 103 ? 113.85300 -21.48200 137.78300 1.000 52.01979 284 GLN A CA 1
ATOM 819 C C . GLN A 1 103 ? 114.17400 -22.81600 138.45400 1.000 52.35924 284 GLN A C 1
ATOM 820 O O . GLN A 1 103 ? 115.04300 -22.84700 139.26800 1.000 52.98143 284 GLN A O 1
ATOM 826 N N . GLU A 1 104 ? 113.52600 -23.88500 138.04700 1.000 51.94150 285 GLU A N 1
ATOM 827 C CA . GLU A 1 104 ? 113.71900 -25.19600 138.68600 1.000 52.23590 285 GLU A CA 1
ATOM 828 C C . GLU A 1 104 ? 115.11400 -25.80400 138.46600 1.000 52.52128 285 GLU A C 1
ATOM 829 O O . GLU A 1 104 ? 115.67300 -26.32500 139.37700 1.000 53.07932 285 GLU A O 1
ATOM 835 N N . PHE A 1 105 ? 115.56600 -25.60300 137.24200 1.000 52.10675 286 PHE A N 1
ATOM 836 C CA . PHE A 1 105 ? 116.92300 -26.03000 136.87300 1.000 52.32373 286 PHE A CA 1
ATOM 837 C C . PHE A 1 105 ? 117.94700 -25.21100 137.66300 1.000 53.01677 286 PHE A C 1
ATOM 838 O O . PHE A 1 105 ? 118.73800 -25.79300 138.31000 1.000 53.52389 286 PHE A O 1
ATOM 846 N N . GLU A 1 106 ? 117.85400 -23.90300 137.62300 1.000 53.02308 287 GLU A N 1
ATOM 847 C CA . GLU A 1 106 ? 118.80100 -22.99200 138.28400 1.000 53.64386 287 GLU A CA 1
ATOM 848 C C . GLU A 1 106 ? 118.85600 -23.16800 139.81200 1.000 54.34576 287 GLU A C 1
ATOM 849 O O . GLU A 1 106 ? 119.91400 -23.00500 140.37100 1.000 54.92414 287 GLU A O 1
ATOM 851 N N . LEU A 1 107 ? 117.71800 -23.40100 140.45000 1.000 54.28519 288 LEU A N 1
ATOM 852 C CA . LEU A 1 107 ? 117.64800 -23.60700 141.91500 1.000 54.91982 288 LEU A CA 1
ATOM 853 C C . LEU A 1 107 ? 118.53000 -24.79000 142.22700 1.000 55.27667 288 LEU A C 1
ATOM 854 O O . LEU A 1 107 ? 118.96300 -24.88300 143.30100 1.000 55.88963 288 LEU A O 1
ATOM 859 N N . GLY A 1 108 ? 118.70200 -25.68500 141.28000 1.000 54.86417 289 GLY A N 1
ATOM 860 C CA . GLY A 1 108 ? 119.46800 -26.88500 141.60300 1.000 55.19608 289 GLY A CA 1
ATOM 861 C C . GLY A 1 108 ? 120.97400 -26.67700 141.36300 1.000 55.54831 289 GLY A C 1
ATOM 862 O O . GLY A 1 108 ? 121.63800 -27.61400 141.48400 1.000 55.77102 289 GLY A O 1
ATOM 863 N N . ALA A 1 109 ? 121.46800 -25.47100 141.06600 1.000 55.60837 290 ALA A N 1
ATOM 864 C CA . ALA A 1 109 ? 122.88100 -25.31700 140.85600 1.000 55.94911 290 ALA A CA 1
ATOM 865 C C . ALA A 1 109 ? 123.57300 -25.28900 142.21300 1.000 56.77800 290 ALA A C 1
ATOM 866 O O . ALA A 1 109 ? 122.94800 -24.98100 143.22900 1.000 57.05997 290 ALA A O 1
ATOM 868 N N . PRO A 1 110 ? 124.86100 -25.63500 142.26200 1.000 57.18284 291 PRO A N 1
ATOM 869 C CA . PRO A 1 110 ? 125.57600 -25.51900 143.53800 1.000 58.16355 291 PRO A CA 1
ATOM 870 C C . PRO A 1 110 ? 125.73600 -24.06200 143.94200 1.000 58.28021 291 PRO A C 1
ATOM 871 O O . PRO A 1 110 ? 125.42800 -23.74600 145.08400 1.000 61.00166 291 PRO A O 1
ATOM 875 N N . GLY B 1 1 ? 2.18300 9.28700 42.70000 1.000 50.80908 182 GLY B N 1
ATOM 876 C CA . GLY B 1 1 ? 2.19000 7.83500 42.65800 1.000 43.24979 182 GLY B CA 1
ATOM 877 C C . GLY B 1 1 ? 1.05000 7.22600 43.45700 1.000 37.61277 182 GLY B C 1
ATOM 878 O O . GLY B 1 1 ? 0.54100 7.84400 44.39900 1.000 34.75652 182 GLY B O 1
ATOM 879 N N . SER B 1 2 ? 0.66000 6.00400 43.09600 1.000 30.72075 183 SER B N 1
ATOM 880 C CA . SER B 1 2 ? -0.50300 5.40000 43.72400 1.000 25.30881 183 SER B CA 1
ATOM 881 C C . SER B 1 2 ? -0.18000 4.97900 45.16000 1.000 20.62691 183 SER B C 1
ATOM 882 O O . SER B 1 2 ? 0.97600 4.76500 45.54200 1.000 12.34570 183 SER B O 1
ATOM 885 N N . THR B 1 3 ? -1.20500 4.82000 45.98300 1.000 14.65828 184 THR B N 1
ATOM 886 C CA . THR B 1 3 ? -1.00200 4.43200 47.38900 1.000 11.41223 184 THR B CA 1
ATOM 887 C C . THR B 1 3 ? -0.42800 3.01200 47.44700 1.000 10.30358 184 THR B C 1
ATOM 888 O O . THR B 1 3 ? 0.40700 2.74500 48.23600 1.000 9.97881 184 THR B O 1
ATOM 892 N N . ALA B 1 4 ? -0.94000 2.18500 46.54900 1.000 9.94572 185 ALA B N 1
ATOM 893 C CA . ALA B 1 4 ? -0.42700 0.79900 46.49600 1.000 13.34877 185 ALA B CA 1
ATOM 894 C C . ALA B 1 4 ? 1.06700 0.76000 46.15700 1.000 19.03500 185 ALA B C 1
ATOM 895 O O . ALA B 1 4 ? 1.77600 -0.03100 46.71700 1.000 13.46859 185 ALA B O 1
ATOM 897 N N . ASN B 1 5 ? 1.46900 1.59200 45.20500 1.000 16.35327 186 ASN B N 1
ATOM 898 C CA . ASN B 1 5 ? 2.90100 1.66800 44.84000 1.000 12.16516 186 ASN B CA 1
ATOM 899 C C . ASN B 1 5 ? 3.75200 2.14100 46.01200 1.000 11.47045 186 ASN B C 1
ATOM 900 O O . ASN B 1 5 ? 4.80700 1.62700 46.22800 1.000 11.49322 186 ASN B O 1
ATOM 905 N N . LYS B 1 6 ? 3.22500 3.12000 46.73600 1.000 9.38466 187 LYS B N 1
ATOM 906 C CA . LYS B 1 6 ? 3.92600 3.61900 47.93300 1.000 12.62324 187 LYS B CA 1
ATOM 907 C C . LYS B 1 6 ? 4.07500 2.49200 48.97900 1.000 8.85940 187 LYS B C 1
ATOM 908 O O . LYS B 1 6 ? 5.08100 2.41900 49.61400 1.000 8.64396 187 LYS B O 1
ATOM 914 N N . LEU B 1 7 ? 3.02300 1.69700 49.12300 1.000 9.95518 188 LEU B N 1
ATOM 915 C CA . LEU B 1 7 ? 3.07500 0.58200 50.11200 1.000 9.14908 188 LEU B CA 1
ATOM 916 C C . LEU B 1 7 ? 4.15900 -0.42400 49.70600 1.000 12.05401 188 LEU B C 1
ATOM 917 O O . LEU B 1 7 ? 4.84200 -0.90500 50.54000 1.000 9.54450 188 LEU B O 1
ATOM 922 N N A THR B 1 8 ? 4.21200 -0.75600 48.41500 0.212 10.13599 189 THR B N 1
ATOM 923 N N B THR B 1 8 ? 4.21000 -0.76000 48.41600 0.788 9.79423 189 THR B N 1
ATOM 924 C CA A THR B 1 8 ? 5.24100 -1.70700 47.93200 0.212 10.03216 189 THR B CA 1
ATOM 925 C CA B THR B 1 8 ? 5.23900 -1.70800 47.92100 0.788 9.64933 189 THR B CA 1
ATOM 926 C C A THR B 1 8 ? 6.62600 -1.15600 48.26400 0.212 9.14426 189 THR B C 1
ATOM 927 C C B THR B 1 8 ? 6.62400 -1.15600 48.26400 0.788 7.43862 189 THR B C 1
ATOM 928 O O A THR B 1 8 ? 7.45600 -1.89300 48.76200 0.212 9.82134 189 THR B O 1
ATOM 929 O O B THR B 1 8 ? 7.44900 -1.89100 48.77800 0.788 11.11636 189 THR B O 1
ATOM 936 N N . GLU B 1 9 ? 6.84200 0.12700 47.99300 1.000 12.03659 190 GLU B N 1
ATOM 937 C CA . GLU B 1 9 ? 8.14300 0.75700 48.28400 1.000 10.63591 190 GLU B CA 1
ATOM 938 C C . GLU B 1 9 ? 8.42300 0.79600 49.79800 1.000 11.27779 190 GLU B C 1
ATOM 939 O O . GLU B 1 9 ? 9.53300 0.61200 50.17300 1.000 9.33105 190 GLU B O 1
ATOM 945 N N . ALA B 1 10 ? 7.38000 1.08700 50.58300 1.000 7.67034 191 ALA B N 1
ATOM 946 C CA . ALA B 1 10 ? 7.57600 1.07200 52.04700 1.000 7.65812 191 ALA B CA 1
ATOM 947 C C . ALA B 1 10 ? 7.95100 -0.34300 52.53400 1.000 8.58645 191 ALA B C 1
ATOM 948 O O . ALA B 1 10 ? 8.76000 -0.45200 53.40000 1.000 8.83365 191 ALA B O 1
ATOM 950 N N . GLN B 1 11 ? 7.34800 -1.34000 51.90500 1.000 7.02206 192 GLN B N 1
ATOM 951 C CA . GLN B 1 11 ? 7.63100 -2.73000 52.33500 1.000 11.53435 192 GLN B CA 1
ATOM 952 C C . GLN B 1 11 ? 9.07900 -3.11000 51.96000 1.000 6.66000 192 GLN B C 1
ATOM 953 O O . GLN B 1 11 ? 9.73000 -3.76000 52.70300 1.000 7.52072 192 GLN B O 1
ATOM 959 N N . ARG B 1 12 ? 9.51800 -2.60200 50.82200 1.000 9.00288 193 ARG B N 1
ATOM 960 C CA . ARG B 1 12 ? 10.92700 -2.82800 50.41600 1.000 10.94177 193 ARG B CA 1
ATOM 961 C C . ARG B 1 12 ? 11.89000 -2.18800 51.41100 1.000 9.34125 193 ARG B C 1
ATOM 962 O O . ARG B 1 12 ? 12.87100 -2.76600 51.75400 1.000 7.54880 193 ARG B O 1
ATOM 970 N N . ARG B 1 13 ? 11.55900 -0.95100 51.78500 1.000 6.76174 194 ARG B N 1
ATOM 971 C CA . ARG B 1 13 ? 12.40000 -0.22800 52.74400 1.000 6.83703 194 ARG B CA 1
ATOM 972 C C . ARG B 1 13 ? 12.40800 -0.89300 54.12600 1.000 7.20383 194 ARG B C 1
ATOM 973 O O . ARG B 1 13 ? 13.42000 -0.88400 54.73800 1.000 8.64691 194 ARG B O 1
ATOM 981 N N . ILE B 1 14 ? 11.24200 -1.39800 54.52900 1.000 6.49656 195 ILE B N 1
ATOM 982 C CA . ILE B 1 14 ? 11.24400 -2.16600 55.78300 1.000 6.89776 195 ILE B CA 1
ATOM 983 C C . ILE B 1 14 ? 12.23500 -3.32600 55.68900 1.000 6.27145 195 ILE B C 1
ATOM 984 O O . ILE B 1 14 ? 13.02100 -3.56300 56.60800 1.000 6.22300 195 ILE B O 1
ATOM 989 N N . ALA B 1 15 ? 12.15700 -4.10700 54.60300 1.000 10.45389 196 ALA B N 1
ATOM 990 C CA . ALA B 1 15 ? 13.00300 -5.29500 54.47200 1.000 9.35868 196 ALA B CA 1
ATOM 991 C C . ALA B 1 15 ? 14.47600 -4.91000 54.48200 1.000 9.30560 196 ALA B C 1
ATOM 992 O O . ALA B 1 15 ? 15.30300 -5.55600 55.14500 1.000 7.98467 196 ALA B O 1
ATOM 994 N N . GLU B 1 16 ? 14.78900 -3.79300 53.84700 1.000 7.20829 197 GLU B N 1
ATOM 995 C CA . GLU B 1 16 ? 16.15700 -3.28000 53.80000 1.000 10.46776 197 GLU B CA 1
ATOM 996 C C . GLU B 1 16 ? 16.64100 -2.84600 55.17800 1.000 6.66965 197 GLU B C 1
ATOM 997 O O . GLU B 1 16 ? 17.77100 -3.17300 55.58600 1.000 7.93140 197 GLU B O 1
ATOM 1003 N N . LEU B 1 17 ? 15.79000 -2.11300 55.91600 1.000 6.20029 198 LEU B N 1
ATOM 1004 C CA . LEU B 1 17 ? 16.12900 -1.67400 57.26200 1.000 6.18243 198 LEU B CA 1
ATOM 1005 C C . LEU B 1 17 ? 16.25400 -2.84800 58.20900 1.000 8.23935 198 LEU B C 1
ATOM 1006 O O . LEU B 1 17 ? 17.13000 -2.85300 59.08700 1.000 6.00579 198 LEU B O 1
ATOM 1011 N N . GLU B 1 18 ? 15.39000 -3.81800 58.10600 1.000 6.05641 199 GLU B N 1
ATOM 1012 C CA . GLU B 1 18 ? 15.49300 -5.00900 58.99700 1.000 6.23776 199 GLU B CA 1
ATOM 1013 C C . GLU B 1 18 ? 16.86500 -5.69000 58.80900 1.000 6.25480 199 GLU B C 1
ATOM 1014 O O . GLU B 1 18 ? 17.50400 -5.99400 59.70500 1.000 6.31442 199 GLU B O 1
ATOM 1020 N N . LYS B 1 19 ? 17.26200 -5.80700 57.57500 1.000 6.33887 200 LYS B N 1
ATOM 1021 C CA . LYS B 1 19 ? 18.54300 -6.47100 57.26400 1.000 6.67467 200 LYS B CA 1
ATOM 1022 C C . LYS B 1 19 ? 19.72500 -5.71200 57.89900 1.000 7.33002 200 LYS B C 1
ATOM 1023 O O . LYS B 1 19 ? 20.60400 -6.28500 58.43500 1.000 6.68483 200 LYS B O 1
ATOM 1029 N N . GLU B 1 20 ? 19.66600 -4.40700 57.76500 1.000 6.30504 201 GLU B N 1
ATOM 1030 C CA . GLU B 1 20 ? 20.75300 -3.54000 58.26300 1.000 7.41194 201 GLU B CA 1
ATOM 1031 C C . GLU B 1 20 ? 20.75000 -3.53100 59.80600 1.000 7.79610 201 GLU B C 1
ATOM 1032 O O . GLU B 1 20 ? 21.77600 -3.50500 60.36500 1.000 7.45896 201 GLU B O 1
ATOM 1038 N N . LEU B 1 21 ? 19.56800 -3.56200 60.40400 1.000 5.98955 202 LEU B N 1
ATOM 1039 C CA . LEU B 1 21 ? 19.48500 -3.61600 61.88500 1.000 6.04019 202 LEU B CA 1
ATOM 1040 C C . LEU B 1 21 ? 20.02200 -4.97200 62.41300 1.000 6.13402 202 LEU B C 1
ATOM 1041 O O . LEU B 1 21 ? 20.68600 -5.01500 63.37600 1.000 6.83932 202 LEU B O 1
ATOM 1046 N N . GLN B 1 22 ? 19.78600 -5.97600 61.61000 1.000 6.27850 203 GLN B N 1
ATOM 1047 C CA . GLN B 1 22 ? 20.28900 -7.30500 62.01900 1.000 6.69960 203 GLN B CA 1
ATOM 1048 C C . GLN B 1 22 ? 21.82000 -7.32300 61.93700 1.000 6.73101 203 GLN B C 1
ATOM 1049 O O . GLN B 1 22 ? 22.45900 -7.74800 62.82600 1.000 6.90477 203 GLN B O 1
ATOM 1055 N N . ARG B 1 23 ? 22.29300 -6.83100 60.80900 1.000 6.70923 204 ARG B N 1
ATOM 1056 C CA . ARG B 1 23 ? 23.76000 -6.75400 60.64900 1.000 6.98878 204 ARG B CA 1
ATOM 1057 C C . ARG B 1 23 ? 24.40100 -5.96900 61.79800 1.000 6.70045 204 ARG B C 1
ATOM 1058 O O . ARG B 1 23 ? 25.41000 -6.36900 62.29000 1.000 6.93377 204 ARG B O 1
ATOM 1066 N N A THR B 1 24 ? 23.87400 -4.77200 62.06800 0.388 6.38039 205 THR B N 1
ATOM 1067 N N B THR B 1 24 ? 23.87400 -4.77100 62.06800 0.612 6.38031 205 THR B N 1
ATOM 1068 C CA A THR B 1 24 ? 24.49700 -3.91400 63.10700 0.388 6.35793 205 THR B CA 1
ATOM 1069 C CA B THR B 1 24 ? 24.48800 -3.90800 63.10900 0.612 6.35638 205 THR B CA 1
ATOM 1070 C C A THR B 1 24 ? 24.35500 -4.54000 64.50600 0.388 7.97755 205 THR B C 1
ATOM 1071 C C B THR B 1 24 ? 24.35600 -4.54200 64.50400 0.612 7.69680 205 THR B C 1
ATOM 1072 O O A THR B 1 24 ? 25.22600 -4.34800 65.32400 0.388 9.19885 205 THR B O 1
ATOM 1073 O O B THR B 1 24 ? 25.23000 -4.35500 65.32200 0.612 9.39779 205 THR B O 1
ATOM 1080 N N . THR B 1 25 ? 23.21300 -5.17200 64.76900 1.000 6.29507 206 THR B N 1
ATOM 1081 C CA . THR B 1 25 ? 23.01300 -5.83900 66.07100 1.000 6.56319 206 THR B CA 1
ATOM 1082 C C . THR B 1 25 ? 23.97800 -7.01500 66.22000 1.000 6.82777 206 THR B C 1
ATOM 1083 O O . THR B 1 25 ? 24.49800 -7.19800 67.25400 1.000 7.61307 206 THR B O 1
ATOM 1087 N N . GLN B 1 26 ? 24.17500 -7.71500 65.13000 1.000 6.98092 207 GLN B N 1
ATOM 1088 C CA . GLN B 1 26 ? 25.18300 -8.80100 65.18500 1.000 7.52111 207 GLN B CA 1
ATOM 1089 C C . GLN B 1 26 ? 26.57900 -8.28000 65.56200 1.000 7.41011 207 GLN B C 1
ATOM 1090 O O . GLN B 1 26 ? 27.25800 -8.93500 66.28200 1.000 7.77564 207 GLN B O 1
ATOM 1096 N N . ARG B 1 27 ? 26.95000 -7.13100 64.99600 1.000 7.08426 208 ARG B N 1
ATOM 1097 C CA . ARG B 1 27 ? 28.24700 -6.51900 65.35800 1.000 7.16073 208 ARG B CA 1
ATOM 1098 C C . ARG B 1 27 ? 28.28700 -6.05300 66.82300 1.000 6.94649 208 ARG B C 1
ATOM 1099 O O . ARG B 1 27 ? 29.27300 -6.17000 67.41700 1.000 7.12916 208 ARG B O 1
ATOM 1107 N N . VAL B 1 28 ? 27.15900 -5.54900 67.31600 1.000 6.71798 209 VAL B N 1
ATOM 1108 C CA . VAL B 1 28 ? 27.11300 -5.17100 68.75900 1.000 6.81965 209 VAL B CA 1
ATOM 1109 C C . VAL B 1 28 ? 27.50700 -6.38500 69.63900 1.000 11.00827 209 VAL B C 1
ATOM 1110 O O . VAL B 1 28 ? 28.27100 -6.25600 70.52200 1.000 9.27415 209 VAL B O 1
ATOM 1114 N N . ASP B 1 29 ? 26.86100 -7.50200 69.36300 1.000 7.38306 210 ASP B N 1
ATOM 1115 C CA . ASP B 1 29 ? 27.14500 -8.70800 70.19200 1.000 8.01021 210 ASP B CA 1
ATOM 1116 C C . ASP B 1 29 ? 28.58000 -9.22200 69.98600 1.000 8.19127 210 ASP B C 1
ATOM 1117 O O . ASP B 1 29 ? 29.14500 -9.72100 70.92700 1.000 9.85573 210 ASP B O 1
ATOM 1122 N N . GLN B 1 30 ? 29.08800 -9.10500 68.76800 1.000 8.06766 211 GLN B N 1
ATOM 1123 C CA . GLN B 1 30 ? 30.49400 -9.47600 68.56900 1.000 8.47299 211 GLN B CA 1
ATOM 1124 C C . GLN B 1 30 ? 31.41500 -8.56100 69.36100 1.000 8.18726 211 GLN B C 1
ATOM 1125 O O . GLN B 1 30 ? 32.32600 -9.01700 70.04500 1.000 8.55380 211 GLN B O 1
ATOM 1131 N N . LEU B 1 31 ? 31.18100 -7.26400 69.29100 1.000 7.69279 212 LEU B N 1
ATOM 1132 C CA . LEU B 1 31 ? 31.98700 -6.32400 70.05800 1.000 8.19777 212 LEU B CA 1
ATOM 1133 C C . LEU B 1 31 ? 31.79900 -6.50600 71.56400 1.000 8.88064 212 LEU B C 1
ATOM 1134 O O . LEU B 1 31 ? 32.76200 -6.33700 72.31400 1.000 7.88051 212 LEU B O 1
ATOM 1139 N N . SER B 1 32 ? 30.56600 -6.81000 72.02800 1.000 7.70733 213 SER B N 1
ATOM 1140 C CA . SER B 1 32 ? 30.34300 -7.07800 73.45600 1.000 10.61491 213 SER B CA 1
ATOM 1141 C C . SER B 1 32 ? 31.16900 -8.26000 73.92100 1.000 13.71889 213 SER B C 1
ATOM 1142 O O . SER B 1 32 ? 31.68400 -8.27100 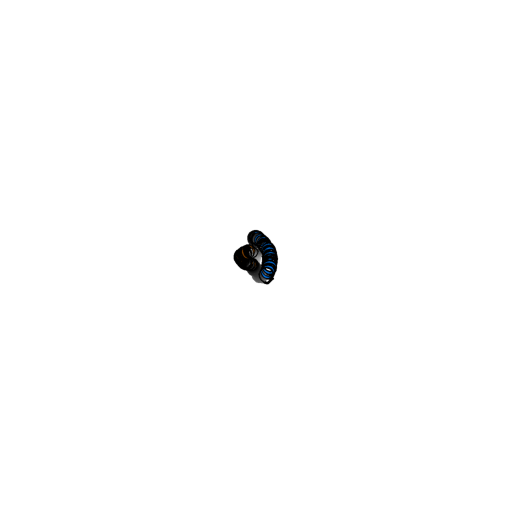75.05200 1.000 8.85815 213 SER B O 1
ATOM 1145 N N . ASP B 1 33 ? 31.28600 -9.27900 73.06400 1.000 8.91656 214 ASP B N 1
ATOM 1146 C CA . ASP B 1 33 ? 32.13600 -10.41800 73.38300 1.000 9.47611 214 ASP B CA 1
ATOM 1147 C C . ASP B 1 33 ? 33.60500 -10.00600 73.51000 1.000 9.37490 214 ASP B C 1
ATOM 1148 O O . ASP B 1 33 ? 34.27700 -10.43700 74.45000 1.000 10.10415 214 ASP B O 1
ATOM 1153 N N . VAL B 1 34 ? 34.11300 -9.17000 72.59100 1.000 8.97579 215 VAL B N 1
ATOM 1154 C CA . VAL B 1 34 ? 35.50200 -8.70500 72.67700 1.000 9.10381 215 VAL B CA 1
ATOM 1155 C C . VAL B 1 34 ? 35.70300 -7.94300 73.97600 1.000 10.74520 215 VAL B C 1
ATOM 1156 O O . VAL B 1 34 ? 36.73600 -8.06500 74.64700 1.000 9.20923 215 VAL B O 1
ATOM 1160 N N . VAL B 1 35 ? 34.71400 -7.13100 74.34200 1.000 8.54157 216 VAL B N 1
ATOM 1161 C CA . VAL B 1 35 ? 34.87400 -6.29100 75.52600 1.000 8.61814 216 VAL B CA 1
ATOM 1162 C C . VAL B 1 35 ? 35.01300 -7.16600 76.74900 1.000 11.02332 216 VAL B C 1
ATOM 1163 O O . VAL B 1 35 ? 35.85400 -6.91700 77.62300 1.000 9.55210 216 VAL B O 1
ATOM 1167 N N . GLN B 1 36 ? 34.19000 -8.20800 76.83100 1.000 9.31732 217 GLN B N 1
ATOM 1168 C CA . GLN B 1 36 ? 34.30600 -9.07400 77.98700 1.000 10.01843 217 GLN B CA 1
ATOM 1169 C C . GLN B 1 36 ? 35.60000 -9.86800 77.95900 1.000 10.73697 217 GLN B C 1
ATOM 1170 O O . GLN B 1 36 ? 36.19300 -10.12300 79.01400 1.000 14.05280 217 GLN B O 1
ATOM 1176 N N . GLN B 1 37 ? 36.02700 -10.31400 76.77600 1.000 11.45201 218 GLN B N 1
ATOM 1177 C CA . GLN B 1 37 ? 37.26500 -11.06600 76.70700 1.000 10.86889 218 GLN B CA 1
ATOM 1178 C C . GLN B 1 37 ? 38.43400 -10.21000 77.15300 1.000 14.34803 218 GLN B C 1
ATOM 1179 O O . GLN B 1 37 ? 39.31600 -10.68700 77.85400 1.000 11.15463 218 GLN B O 1
ATOM 1185 N N . GLN B 1 38 ? 38.44400 -8.93600 76.76000 1.000 10.04023 219 GLN B N 1
ATOM 1186 C CA . GLN B 1 38 ? 39.48900 -8.03300 77.20400 1.000 10.06030 219 GLN B CA 1
ATOM 1187 C C . GLN B 1 38 ? 39.47100 -7.83400 78.70900 1.000 15.22250 219 GLN B C 1
ATOM 1188 O O . GLN B 1 38 ? 40.53100 -7.72500 79.31900 1.000 13.19034 219 GLN B O 1
ATOM 1194 N N . LYS B 1 39 ? 38.28400 -7.66100 79.30200 1.000 10.65814 220 LYS B N 1
ATOM 1195 C CA . LYS B 1 39 ? 38.17200 -7.52800 80.75500 1.000 16.50888 220 LYS B CA 1
ATOM 1196 C C . LYS B 1 39 ? 38.72700 -8.74700 81.46900 1.000 20.95309 220 LYS B C 1
ATOM 1197 O O . LYS B 1 39 ? 39.46300 -8.61100 82.46000 1.000 18.03712 220 LYS B O 1
ATOM 1203 N N . ASP B 1 40 ? 38.38400 -9.95300 80.96900 1.000 15.08000 221 ASP B N 1
ATOM 1204 C CA . ASP B 1 40 ? 38.91400 -11.18900 81.53300 1.000 18.04637 221 ASP B CA 1
ATOM 1205 C C . ASP B 1 40 ? 40.42400 -11.24900 81.41400 1.000 15.11602 221 ASP B C 1
ATOM 1206 O O . ASP B 1 40 ? 41.09700 -11.68100 82.35300 1.000 18.53541 221 ASP B O 1
ATOM 1211 N N . GLU B 1 41 ? 40.97500 -10.81700 80.27400 1.000 13.19215 222 GLU B N 1
ATOM 1212 C CA . GLU B 1 41 ? 42.42000 -10.85800 80.07300 1.000 16.25312 222 GLU B CA 1
ATOM 1213 C C . GLU B 1 41 ? 43.13600 -9.87800 80.99000 1.000 20.22349 222 GLU B C 1
ATOM 1214 O O . GLU B 1 41 ? 44.24900 -10.15200 81.45500 1.000 19.73852 222 GLU B O 1
ATOM 1220 N N . LEU B 1 42 ? 42.55100 -8.70000 81.18600 1.000 11.49202 223 LEU B N 1
ATOM 1221 C CA . LEU B 1 42 ? 43.16400 -7.71200 82.05600 1.000 20.03187 223 LEU B CA 1
ATOM 1222 C C . LEU B 1 42 ? 43.20600 -8.21100 83.50000 1.000 22.25699 223 LEU B C 1
ATOM 1223 O O . LEU B 1 42 ? 44.22200 -8.07100 84.18100 1.000 18.53289 223 LEU B O 1
ATOM 1228 N N . GLN B 1 43 ? 42.11800 -8.79900 83.97800 1.000 15.88428 224 GLN B N 1
ATOM 1229 C CA . GLN B 1 43 ? 42.12200 -9.41000 85.30500 1.000 19.19056 224 GLN B CA 1
ATOM 1230 C C . GLN B 1 43 ? 43.10100 -10.57300 85.38800 1.000 20.93962 224 GLN B C 1
ATOM 1231 O O . GLN B 1 43 ? 43.80500 -10.74200 86.39900 1.000 24.21638 224 GLN B O 1
ATOM 1237 N N . ALA B 1 44 ? 43.12700 -11.42000 84.36600 1.000 16.08103 225 ALA B N 1
ATOM 1238 C CA . ALA B 1 44 ? 44.07900 -12.52200 84.35400 1.000 18.45004 225 ALA B CA 1
ATOM 1239 C C . ALA B 1 44 ? 45.51200 -12.02500 84.47200 1.000 23.83168 225 ALA B C 1
ATOM 1240 O O . ALA B 1 44 ? 46.30400 -12.60500 85.22300 1.000 25.01911 225 ALA B O 1
ATOM 1242 N N . A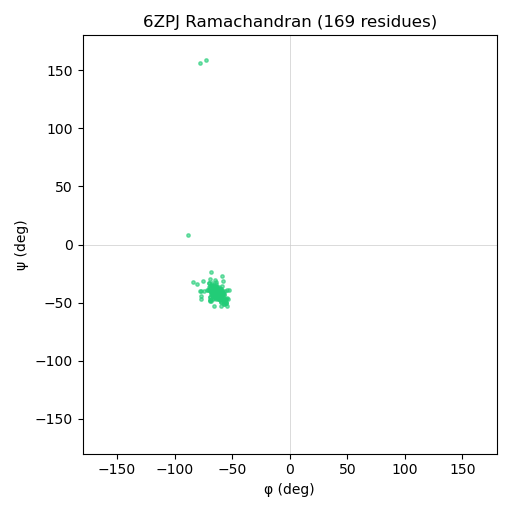LA B 1 45 ? 45.86900 -10.95800 83.73600 1.000 19.11870 226 ALA B N 1
ATOM 1243 C CA . ALA B 1 45 ? 47.22400 -10.40000 83.81700 1.000 21.31236 226 ALA B CA 1
ATOM 1244 C C . ALA B 1 45 ? 47.50800 -9.85200 85.21300 1.000 25.73056 226 ALA B C 1
ATOM 1245 O O . ALA B 1 45 ? 48.61300 -10.02000 85.74800 1.000 24.13220 226 ALA B O 1
ATOM 1247 N N . LYS B 1 46 ? 46.53000 -9.16800 85.80500 1.000 19.55290 227 LYS B N 1
ATOM 1248 C CA . LYS B 1 46 ? 46.70800 -8.66100 87.16600 1.000 22.85742 227 LYS B CA 1
ATOM 1249 C C . LYS B 1 46 ? 46.89200 -9.79700 88.16100 1.000 22.87079 227 LYS B C 1
ATOM 1250 O O . LYS B 1 46 ? 47.77700 -9.73100 89.02900 1.000 22.09912 227 LYS B O 1
ATOM 1256 N N . ASP B 1 47 ? 46.08900 -10.85600 88.03100 1.000 19.79410 228 ASP B N 1
ATOM 1257 C CA . ASP B 1 47 ? 46.22100 -12.04600 88.87300 1.000 22.42544 228 ASP B CA 1
ATOM 1258 C C . ASP B 1 47 ? 47.57800 -12.71700 88.70300 1.000 30.90406 228 ASP B C 1
ATOM 1259 O O . ASP B 1 47 ? 48.17100 -13.18100 89.68200 1.000 26.06252 228 ASP B O 1
ATOM 1264 N N . ARG B 1 48 ? 48.06600 -12.81700 87.46900 1.000 23.19987 229 ARG B N 1
ATOM 1265 C CA . ARG B 1 48 ? 49.36900 -13.42800 87.25300 1.000 24.76103 229 ARG B CA 1
ATOM 1266 C C . ARG B 1 48 ? 50.47800 -12.59300 87.86600 1.000 25.70474 229 ARG B C 1
ATOM 1267 O O . ARG B 1 48 ? 51.39800 -13.15400 88.45700 1.000 21.74573 229 ARG B O 1
ATOM 1275 N N . HIS B 1 49 ? 50.41900 -11.25800 87.72800 1.000 24.13879 230 HIS B N 1
ATOM 1276 C CA . HIS B 1 49 ? 51.45300 -10.41200 88.32100 1.000 19.86711 230 HIS B CA 1
ATOM 1277 C C . HIS B 1 49 ? 51.43600 -10.51200 89.84400 1.000 24.62850 230 HIS B C 1
ATOM 1278 O O . HIS B 1 49 ? 52.49600 -10.61200 90.47900 1.000 22.71596 230 HIS B O 1
ATOM 1285 N N . ALA B 1 50 ? 50.24200 -10.47400 90.44300 1.000 23.64394 231 ALA B N 1
ATOM 1286 C CA . ALA B 1 50 ? 50.13100 -10.56000 91.89400 1.000 20.59894 231 ALA B CA 1
ATOM 1287 C C . ALA B 1 50 ? 50.71100 -11.86600 92.39700 1.000 26.51108 231 ALA B C 1
ATOM 1288 O O . ALA B 1 50 ? 51.44900 -11.88200 93.39200 1.000 26.10204 231 ALA B O 1
ATOM 1290 N N . LEU B 1 51 ? 50.41000 -12.96900 91.70800 1.000 21.29807 232 LEU B N 1
ATOM 1291 C CA . LEU B 1 51 ? 50.96600 -14.25900 92.09900 1.000 25.56372 232 LEU B CA 1
ATOM 1292 C C . LEU B 1 51 ? 52.49300 -14.25800 92.01700 1.000 29.51640 232 LEU B C 1
ATOM 1293 O O . LEU B 1 51 ? 53.18000 -14.70600 92.94600 1.000 24.96176 232 LEU B O 1
ATOM 1298 N N . GLU B 1 52 ? 53.05000 -13.76300 90.91000 1.000 24.32906 233 GLU B N 1
ATOM 1299 C CA . GLU B 1 52 ? 54.50300 -13.70000 90.80600 1.000 19.66350 233 GLU B CA 1
ATOM 1300 C C . GLU B 1 52 ? 55.08900 -12.82100 91.90600 1.000 21.97538 233 GLU B C 1
ATOM 1301 O O . GLU B 1 52 ? 56.12400 -13.15900 92.49500 1.000 23.62180 233 GLU B O 1
ATOM 1307 N N . MET B 1 53 ? 54.46100 -11.67100 92.17900 1.000 19.09482 234 MET B N 1
ATOM 1308 C CA . MET B 1 53 ? 54.97200 -10.79300 93.22800 1.000 23.94689 234 MET B CA 1
ATOM 1309 C C . MET B 1 53 ? 54.95600 -11.49300 94.58000 1.000 24.98908 234 MET B C 1
ATOM 1310 O O . MET B 1 53 ? 55.90200 -11.35400 95.37300 1.000 21.64331 234 MET B O 1
ATOM 1315 N N . GLU B 1 54 ? 53.92600 -12.29500 94.79200 1.000 22.32482 235 GLU B N 1
ATOM 1316 C CA . GLU B 1 54 ? 53.75200 -12.94500 96.11600 1.000 22.72615 235 GLU B CA 1
ATOM 1317 C C . GLU B 1 54 ? 54.70200 -14.11400 96.25900 1.000 22.60211 235 GLU B C 1
ATOM 1318 O O . GLU B 1 54 ? 55.27200 -14.24500 97.32300 1.000 22.48560 235 GLU B O 1
ATOM 1324 N N . GLU B 1 55 ? 54.82900 -14.93600 95.24100 1.000 23.08903 236 GLU B N 1
ATOM 1325 C CA . GLU B 1 55 ? 55.84300 -15.98400 95.28000 1.000 27.37640 236 GLU B CA 1
ATOM 1326 C C . GLU B 1 55 ? 57.23500 -15.40800 95.55200 1.000 29.51915 236 GLU B C 1
ATOM 1327 O O . GLU B 1 55 ? 58.00500 -15.96800 96.34300 1.000 27.50066 236 GLU B O 1
ATOM 1329 N N . THR B 1 56 ? 57.56300 -14.26000 94.97600 1.000 25.89118 237 THR B N 1
ATOM 1330 C CA . THR B 1 56 ? 58.91400 -13.65400 95.12100 1.000 22.99034 237 THR B CA 1
ATOM 1331 C C . THR B 1 56 ? 59.10300 -13.10800 96.54700 1.000 28.33125 237 THR B C 1
ATOM 1332 O O . THR B 1 56 ? 60.18400 -13.27700 97.08800 1.000 22.93767 237 THR B O 1
ATOM 1336 N N . ARG B 1 57 ? 58.07100 -12.50500 97.11600 1.000 23.01216 238 ARG B N 1
ATOM 1337 C CA . ARG B 1 57 ? 58.12800 -11.92700 98.48000 1.000 30.27337 238 ARG B CA 1
ATOM 1338 C C . ARG B 1 57 ? 58.28100 -13.04000 99.52500 1.000 27.36803 238 ARG B C 1
ATOM 1339 O O . ARG B 1 57 ? 59.07100 -12.87700 100.41300 1.000 25.03957 238 ARG B O 1
ATOM 1347 N N . HIS B 1 58 ? 57.55000 -14.12600 99.36100 1.000 23.82726 239 HIS B N 1
ATOM 1348 C CA . HIS B 1 58 ? 57.63800 -15.27000 100.29200 1.000 30.06141 239 HIS B CA 1
ATOM 1349 C C . HIS B 1 58 ? 59.05800 -15.83300 100.22600 1.000 33.58727 239 HIS B C 1
ATOM 1350 O O . HIS B 1 58 ? 59.57300 -16.23900 101.25000 1.000 28.55141 239 HIS B O 1
ATOM 1357 N N . ALA B 1 59 ? 59.62200 -15.89600 99.03400 1.000 31.28543 240 ALA B N 1
ATOM 1358 C CA . ALA B 1 59 ? 60.98200 -16.42600 98.86500 1.000 26.28522 240 ALA B CA 1
ATOM 1359 C C . ALA B 1 59 ? 61.97900 -15.48900 99.54400 1.000 27.20300 240 ALA B C 1
ATOM 1360 O O . ALA B 1 59 ? 62.83900 -15.97800 100.24700 1.000 32.32487 240 ALA B O 1
ATOM 1362 N N . TYR B 1 60 ? 61.84800 -14.20000 99.33100 1.000 24.92742 241 TYR B N 1
ATOM 1363 C CA . TYR B 1 60 ? 62.73900 -13.23100 99.98800 1.000 27.23990 241 TYR B CA 1
ATOM 1364 C C . TYR B 1 60 ? 62.63500 -13.41800 101.50700 1.000 29.97435 241 TYR B C 1
ATOM 1365 O O . TYR B 1 60 ? 63.65000 -13.55200 102.16000 1.000 26.31332 241 TYR B O 1
ATOM 1374 N N . ASN B 1 61 ? 61.41400 -13.41800 102.03000 1.000 28.54922 242 ASN B N 1
ATOM 1375 C CA . ASN B 1 61 ? 61.21900 -13.52600 103.50300 1.000 26.50206 242 ASN B CA 1
ATOM 1376 C C . ASN B 1 61 ? 61.83900 -14.84200 104.00200 1.000 28.02050 242 ASN B C 1
ATOM 1377 O O . ASN B 1 61 ? 62.45200 -14.82500 105.04900 1.000 29.29612 242 ASN B O 1
ATOM 1382 N N . ALA B 1 62 ? 61.70100 -15.92700 103.26400 1.000 28.51797 243 ALA B N 1
ATOM 1383 C CA . ALA B 1 62 ? 62.24000 -17.22600 103.69600 1.000 34.56745 243 ALA B CA 1
ATOM 1384 C C . ALA B 1 62 ? 63.77100 -17.16300 103.72200 1.000 33.65386 243 ALA B C 1
ATOM 1385 O O . ALA B 1 62 ? 64.36900 -17.71000 104.63500 1.000 36.67537 243 ALA B O 1
ATOM 1387 N N . VAL B 1 63 ? 64.34800 -16.52700 102.71600 1.000 31.40354 244 VAL B N 1
ATOM 1388 C CA . VAL B 1 63 ? 65.79900 -16.41800 102.65400 1.000 30.69709 244 VAL B CA 1
ATOM 1389 C C . VAL B 1 63 ? 66.31800 -15.57000 103.80600 1.000 33.14245 244 VAL B C 1
ATOM 1390 O O . VAL B 1 63 ? 67.33500 -15.90400 104.42900 1.000 33.05294 244 VAL B O 1
ATOM 1394 N N . ILE B 1 64 ? 65.65000 -14.45800 104.10800 1.000 28.48024 245 ILE B N 1
ATOM 1395 C CA . ILE B 1 64 ? 66.09100 -13.63900 105.23200 1.000 29.00720 245 ILE B CA 1
ATOM 1396 C C . ILE B 1 64 ? 66.00300 -14.44100 106.52500 1.000 33.83356 245 ILE B C 1
ATOM 1397 O O . ILE B 1 64 ? 66.94000 -14.45800 107.32900 1.000 32.16801 245 ILE B O 1
ATOM 1402 N N . HIS B 1 65 ? 64.88300 -15.14600 106.72400 1.000 31.88855 246 HIS B N 1
ATOM 1403 C CA . HIS B 1 65 ? 64.73100 -15.98900 107.90900 1.000 33.12829 246 HIS B CA 1
ATOM 1404 C C . HIS B 1 65 ? 65.83500 -17.04900 107.98500 1.000 35.72415 246 HIS B C 1
ATOM 1405 O O . HIS B 1 65 ? 66.47100 -17.22700 109.03400 1.000 43.10659 246 HIS B O 1
ATOM 1412 N N . ARG B 1 66 ? 66.08800 -17.75500 106.87500 1.000 36.15049 247 ARG B N 1
ATOM 1413 C CA . ARG B 1 66 ? 67.11100 -18.80200 106.85900 1.000 37.92592 247 ARG B CA 1
ATOM 1414 C C . ARG B 1 66 ? 68.49000 -18.24900 107.20400 1.000 41.27449 247 ARG B C 1
ATOM 1415 O O . ARG B 1 66 ? 69.22800 -18.84500 107.99800 1.000 40.30598 247 ARG B O 1
ATOM 1417 N N . LYS B 1 67 ? 68.86500 -17.11300 106.60700 1.000 39.63792 248 LYS B N 1
ATOM 1418 C CA . LYS B 1 67 ? 70.19300 -16.55900 106.86000 1.000 40.65400 248 LYS B CA 1
ATOM 1419 C C . LYS B 1 67 ? 70.34000 -16.03100 108.28200 1.000 41.83278 248 LYS B C 1
ATOM 1420 O O . LYS B 1 67 ? 71.45300 -16.02300 108.82100 1.000 39.37622 248 LYS B O 1
ATOM 1426 N N . ASP B 1 68 ? 69.24400 -15.56700 108.88900 1.000 33.30085 249 ASP B N 1
ATOM 1427 C CA . ASP B 1 68 ? 69.26500 -15.21400 110.30500 1.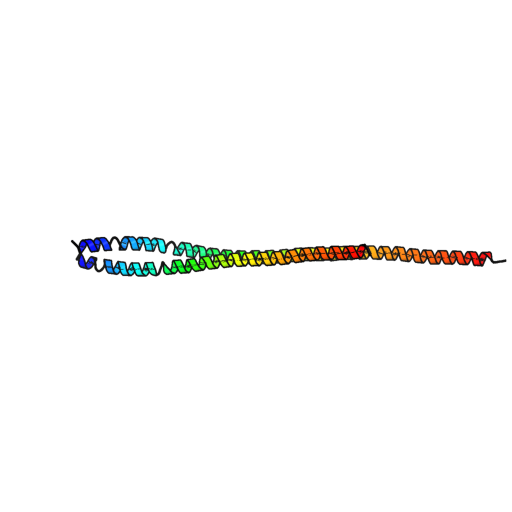000 39.62130 249 ASP B CA 1
ATOM 1428 C C . ASP B 1 68 ? 69.53900 -16.44700 111.16200 1.000 44.89565 249 ASP B C 1
ATOM 1429 O O . ASP B 1 68 ? 70.40300 -16.42600 112.05400 1.000 41.76883 249 ASP B O 1
ATOM 1434 N N . GLU B 1 69 ? 68.82700 -17.54600 110.88300 1.000 42.61788 250 GLU B N 1
ATOM 1435 C CA . GLU B 1 69 ? 69.01600 -18.77100 111.65900 1.000 49.98611 250 GLU B CA 1
ATOM 1436 C C . GLU B 1 69 ? 70.45800 -19.27200 111.56600 1.000 51.16296 250 GLU B C 1
ATOM 1437 O O . GLU B 1 69 ? 71.11100 -19.52400 112.58900 1.000 47.40284 250 GLU B O 1
ATOM 1443 N N . VAL B 1 70 ? 70.96800 -19.42600 110.33800 1.000 43.40326 251 VAL B N 1
ATOM 1444 C CA . VAL B 1 70 ? 72.33900 -19.89400 110.13700 1.000 48.24280 251 VAL B CA 1
ATOM 1445 C C . VAL B 1 70 ? 73.32500 -19.02100 110.90800 1.000 45.93214 251 VAL B C 1
ATOM 1446 O O . VAL B 1 70 ? 74.16700 -19.51900 111.66500 1.000 41.29652 251 VAL B O 1
ATOM 1450 N N . GLN B 1 71 ? 73.26000 -17.71900 110.71100 1.000 47.15194 252 GLN B N 1
ATOM 1451 C CA . GLN B 1 71 ? 74.13600 -16.77700 111.43000 1.000 44.38573 252 GLN B CA 1
ATOM 1452 C C . GLN B 1 71 ? 74.00700 -17.01300 112.93800 1.000 44.60785 252 GLN B C 1
ATOM 1453 O O . GLN B 1 71 ? 75.02600 -17.14300 113.60100 1.000 44.71318 252 GLN B O 1
ATOM 1459 N N . GLU B 1 72 ? 72.78300 -17.13000 113.42600 1.000 45.34427 253 GLU B N 1
ATOM 1460 C CA . GLU B 1 72 ? 72.57200 -17.37500 114.85100 1.000 47.33523 253 GLU B CA 1
ATOM 1461 C C . GLU B 1 72 ? 73.32100 -18.62700 115.30100 1.000 42.78510 253 GLU B C 1
ATOM 1462 O O . GLU B 1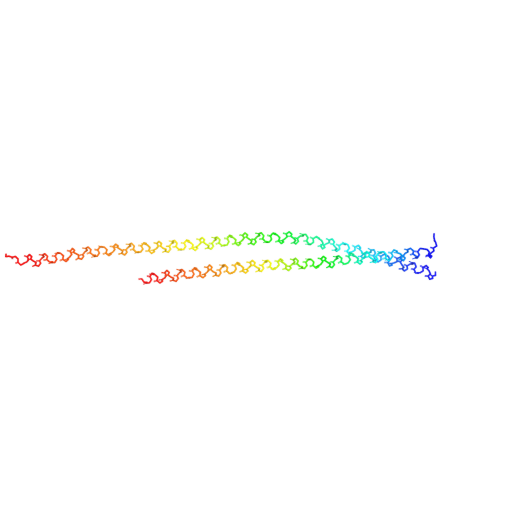 72 ? 74.05800 -18.60400 116.29600 1.000 47.98364 253 GLU B O 1
ATOM 1464 N N . GLU B 1 73 ? 73.16000 -19.73200 114.56300 1.000 48.59349 254 GLU B N 1
ATOM 1465 C CA . GLU B 1 73 ? 73.84300 -20.97200 114.92800 1.000 49.91653 254 GLU B CA 1
ATOM 1466 C C . GLU B 1 73 ? 75.35900 -20.80700 114.87300 1.000 57.87730 254 GLU B C 1
ATOM 1467 O O . GLU B 1 73 ? 76.08700 -21.34800 115.71800 1.000 60.36461 254 GLU B O 1
ATOM 1469 N N . ALA B 1 74 ? 75.85500 -20.05600 113.89000 1.000 58.61103 255 ALA B N 1
ATOM 1470 C CA . ALA B 1 74 ? 77.29000 -19.79600 113.82000 1.000 57.72861 255 ALA B CA 1
ATOM 1471 C C . ALA B 1 74 ? 77.78100 -19.05400 115.06300 1.000 60.72287 255 ALA B C 1
ATOM 1472 O O . ALA B 1 74 ? 78.82700 -19.39900 115.63000 1.000 60.32684 255 ALA B O 1
ATOM 1474 N N . LEU B 1 75 ? 77.03500 -18.03800 115.50700 1.000 56.82113 256 LEU B N 1
ATOM 1475 C CA . LEU B 1 75 ? 77.47100 -17.23100 116.64200 1.000 54.67051 256 LEU B CA 1
ATOM 1476 C C . LEU B 1 75 ? 77.28800 -17.95700 117.97100 1.000 55.99292 256 LEU B C 1
ATOM 1477 O O . LEU B 1 75 ? 78.06900 -17.73500 118.90600 1.000 53.98254 256 LEU B O 1
ATOM 1479 N N . ARG B 1 76 ? 76.27200 -18.81600 118.08400 1.000 55.98548 257 ARG B N 1
ATOM 1480 C CA . ARG B 1 76 ? 76.16100 -19.65000 119.27800 1.000 56.07307 257 ARG B CA 1
ATOM 1481 C C . ARG B 1 76 ? 77.31900 -20.64700 119.35200 1.000 58.15021 257 ARG B C 1
ATOM 1482 O O . ARG B 1 76 ? 77.88000 -20.88000 120.43000 1.000 60.50096 257 ARG B O 1
ATOM 1484 N N . GLN B 1 77 ? 77.69500 -21.23500 118.21700 1.000 61.07608 258 GLN B N 1
ATOM 1485 C CA . GLN B 1 77 ? 78.87100 -22.09800 118.13600 1.000 60.33272 258 GLN B CA 1
ATOM 1486 C C . GLN B 1 77 ? 80.15500 -21.26000 118.13400 1.000 57.05275 258 GLN B C 1
ATOM 1487 O O . GLN B 1 77 ? 80.95500 -21.32300 119.07100 1.000 60.00700 258 GLN B O 1
#

Radius of gyration: 43.97 Å; Cα contacts (8 Å, |Δi|>4): 79; chains: 2; bounding box: 135×35×101 Å

Organism: Leishmania mexicana (strain MHOM/GT/2001/U1103) (NCBI:txid929439)

Secondary structure (DSSP, 8-state):
-HHHHHHHHHHHHHHHHHHHHHHHHHHHHHHHHHHHHHHHHHHHHHHHHHHHHHHHHHHHHHHHHHHHHHHHHHHHHHHHHHHHHHHHHHHHHHHHHHHHHHHHHHHT--/--HHHHHHHHHHHHHHHHHHHHHHHHHHHHHHHHHHHHHHHHHHHHHHHHHHHHHHHHHHHHHHHHHHHHHHHHHH-

Solvent-accessible surface area: 13958 Å² total; per-residue (Å²): 82,73,52,43,84,114,17,58,108,9,95,165,93,26,60,106,1,74,53,86,34,126,178,18,64,93,134,9,88,98,26,39,86,48,10,99,114,25,108,102,78,33,100,43,0,77,84,140,30,65,105,82,11,124,101,23,99,127,50,39,90,47,50,31,117,150,41,57,107,94,26,129,65,42,52,157,107,109,126,113,60,47,113,90,146,99,62,61,63,62,160,60,63,65,79,61,49,64,53,43,125,61,131,116,172,63,158,64,69,184,104,59,51,51,94,106,19,83,88,8,94,117,81,27,58,81,5,59,154,59,18,100,123,6,56,113,99,10,91,132,33,41,78,59,14,92,113,26,108,83,74,24,98,36,6,87,79,139,22,54,128,69,40,68,61,25,94,105,52,45,68,59,52,36,115,49,54,64,98,105,36,59,66,44,71,95,121

Sequence (187 aa):
GSSTANKLTEAQRRRIAELEKELQRTTQQRVDQLSDVVQQQKDELQAAKDRHALEMEETRHAYNAVIHRKDEVQEEALRQLLKSRQLMVSAARYEAVVAAKKLHAQEFELGAPGSTANKLTTEAQRRIAELEKELQRTTTQRVDQLSDVVQQQKDELQAAKDRHALEMEETRHAYNAVIHRKDEVQEEALRQ

InterPro domains:
  IPR036420 BRCT domain superfamily [G3DSA:3.40.50.10190] (600-688)
  IPR036420 BRCT domain superfamily [SSF52113] (603-685)
  IPR042479 SMC5-SMC6 complex localization factor protein 1 [PTHR46677] (602-685)